Protein AF-A0A933X0C1-F1 (afdb_monomer_lite)

Foldseek 3Di:
DAEDELVNFLVQFLAPNHWFWEAEPQFIWGCRVPPCQHNQDHQVDITSYHCNVVQVVDPDHCVVRPVTDGDHGHPADPPNPPDDDPDPDPDPLVVLVVPPCLVVLQVQLLVLLQVLLVLLVVCLVVVDVVSPVSSLVSLVVSLVSLVVNLVSVVSVCCSRPPPPDDPLNVVLNVLSVVLNVLSVVLNVLPVPDDDDSDPPDPSSVVSSVSSVSSNVSSVVSVVSVVVVSVPD

pLDDT: mean 81.98, std 16.16, range [36.12, 97.69]

Radius of gyration: 24.47 Å; chains: 1; bounding box: 64×38×63 Å

Structure (mmCIF, N/CA/C/O backbone):
data_AF-A0A933X0C1-F1
#
_entry.id   AF-A0A933X0C1-F1
#
loop_
_atom_site.group_PDB
_atom_site.id
_atom_site.type_symbol
_atom_site.label_atom_id
_atom_site.label_alt_id
_atom_site.label_comp_id
_atom_site.label_asym_id
_atom_site.label_entity_id
_atom_site.label_seq_id
_atom_site.pdbx_PDB_ins_code
_atom_site.Cartn_x
_atom_site.Cartn_y
_atom_site.Cartn_z
_atom_site.occupancy
_atom_site.B_iso_or_equiv
_atom_site.auth_seq_id
_atom_site.auth_comp_id
_atom_site.auth_asym_id
_atom_site.auth_atom_id
_atom_site.pdbx_PDB_model_num
ATOM 1 N N . MET A 1 1 ? -39.179 -12.438 18.972 1.00 61.28 1 MET A N 1
ATOM 2 C CA . MET A 1 1 ? -38.076 -12.042 19.873 1.00 61.28 1 MET A CA 1
ATOM 3 C C . MET A 1 1 ? -38.498 -10.768 20.580 1.00 61.28 1 MET A C 1
ATOM 5 O O . MET A 1 1 ? -39.199 -9.975 19.961 1.00 61.28 1 MET A O 1
ATOM 9 N N . ASP A 1 2 ? -38.124 -10.587 21.845 1.00 81.88 2 ASP A N 1
ATOM 10 C CA . ASP A 1 2 ? -38.393 -9.335 22.560 1.00 81.88 2 ASP A CA 1
ATOM 11 C C . ASP A 1 2 ? -37.629 -8.172 21.913 1.00 81.88 2 ASP A C 1
ATOM 13 O O . ASP A 1 2 ? -36.540 -8.362 21.364 1.00 81.88 2 ASP A O 1
ATOM 17 N N . LYS A 1 3 ? -38.200 -6.964 21.968 1.00 86.38 3 LYS A N 1
ATOM 18 C CA . LYS A 1 3 ? -37.521 -5.739 21.532 1.00 86.38 3 LYS A CA 1
ATOM 19 C C . LYS A 1 3 ? -36.739 -5.133 22.694 1.00 86.38 3 LYS A C 1
ATOM 21 O O . LYS A 1 3 ? -37.278 -4.941 23.782 1.00 86.38 3 LYS A O 1
ATOM 26 N N . MET A 1 4 ? -35.480 -4.797 22.444 1.00 87.62 4 MET A N 1
ATOM 27 C CA . MET A 1 4 ? -34.593 -4.126 23.389 1.00 87.62 4 MET A CA 1
ATOM 28 C C . MET A 1 4 ? -34.581 -2.623 23.113 1.00 87.62 4 MET A C 1
ATOM 30 O O . MET A 1 4 ? -34.079 -2.193 22.075 1.00 87.62 4 MET A O 1
ATOM 34 N N . ASP A 1 5 ? -35.112 -1.814 24.024 1.00 86.00 5 ASP A N 1
ATOM 35 C CA . ASP A 1 5 ? -35.038 -0.357 23.892 1.00 86.00 5 ASP A CA 1
ATOM 36 C C . ASP A 1 5 ? -33.606 0.183 24.155 1.00 86.00 5 ASP A C 1
ATOM 38 O O . ASP A 1 5 ? -32.792 -0.496 24.798 1.00 86.00 5 ASP A O 1
ATOM 42 N N . PRO A 1 6 ? -33.274 1.400 23.673 1.00 80.12 6 PRO A N 1
ATOM 43 C CA . PRO A 1 6 ? -31.954 2.004 23.864 1.00 80.12 6 PRO A CA 1
ATOM 44 C C . PRO A 1 6 ? -31.511 2.132 25.325 1.00 80.12 6 PRO A C 1
ATOM 46 O O . PRO A 1 6 ? -30.328 1.979 25.620 1.00 80.12 6 PRO A O 1
ATOM 49 N N . VAL A 1 7 ? -32.436 2.413 26.247 1.00 79.12 7 VAL A N 1
ATOM 50 C CA . VAL A 1 7 ? -32.119 2.659 27.662 1.00 79.12 7 VAL A CA 1
ATOM 51 C C . VAL A 1 7 ? -31.711 1.355 28.335 1.00 79.12 7 VAL A C 1
ATOM 53 O O . VAL A 1 7 ? -30.693 1.289 29.027 1.00 79.12 7 VAL A O 1
ATOM 56 N N . ARG A 1 8 ? -32.462 0.280 28.087 1.00 86.38 8 ARG A N 1
ATOM 57 C CA . ARG A 1 8 ? -32.113 -1.060 28.551 1.00 86.38 8 ARG A CA 1
ATOM 58 C C . ARG A 1 8 ? -30.821 -1.531 27.892 1.00 86.38 8 ARG A C 1
ATOM 60 O O . ARG A 1 8 ? -30.023 -2.179 28.569 1.00 86.38 8 ARG A O 1
ATOM 67 N N . LEU A 1 9 ? -30.592 -1.230 26.609 1.00 89.00 9 LEU A N 1
ATOM 68 C CA . LEU A 1 9 ? -29.341 -1.576 25.929 1.00 89.00 9 LEU A CA 1
ATOM 69 C C . LEU A 1 9 ? -28.152 -0.886 26.614 1.00 89.00 9 LEU A C 1
ATOM 71 O O . LEU A 1 9 ? -27.233 -1.573 27.054 1.00 89.00 9 LEU A O 1
ATOM 75 N N . ALA A 1 10 ? -28.223 0.431 26.816 1.00 86.25 10 ALA A N 1
ATOM 76 C CA . ALA A 1 10 ? -27.207 1.219 27.517 1.00 86.25 10 ALA A CA 1
ATOM 77 C C . ALA A 1 10 ? -26.965 0.738 28.957 1.00 86.25 10 ALA A C 1
ATOM 79 O O . ALA A 1 10 ? -25.836 0.751 29.450 1.00 86.25 10 ALA A O 1
ATOM 80 N N . GLY A 1 11 ? -28.011 0.244 29.626 1.00 84.50 11 GLY A N 1
ATOM 81 C CA . GLY A 1 11 ? -27.918 -0.357 30.953 1.00 84.50 11 GLY A CA 1
ATOM 82 C C . GLY A 1 11 ? -27.059 -1.624 31.016 1.00 84.50 11 GLY A C 1
ATOM 83 O O . GLY A 1 11 ? -26.578 -1.953 32.099 1.00 84.50 11 GLY A O 1
ATOM 84 N N . ASN A 1 12 ? -26.830 -2.302 29.889 1.00 90.31 12 ASN A N 1
ATOM 85 C CA . ASN A 1 12 ? -26.020 -3.518 29.762 1.00 90.31 12 ASN A CA 1
ATOM 86 C C . ASN A 1 12 ? -24.686 -3.218 29.058 1.00 90.31 12 ASN A C 1
ATOM 88 O O . ASN A 1 12 ? -24.317 -3.824 28.048 1.00 90.31 12 ASN A O 1
ATOM 92 N N . SER A 1 13 ? -23.963 -2.244 29.607 1.00 87.38 13 SER A N 1
ATOM 93 C CA . SER A 1 13 ? -22.698 -1.748 29.072 1.00 87.38 13 SER A CA 1
ATOM 94 C C . SER A 1 13 ? -21.474 -2.571 29.466 1.00 87.38 13 SER A C 1
ATOM 96 O O . SER A 1 13 ? -20.375 -2.165 29.126 1.00 87.38 13 SER A O 1
ATOM 98 N N . GLY A 1 14 ? -21.608 -3.678 30.203 1.00 86.44 14 GLY A N 1
ATOM 99 C CA . GLY A 1 14 ? -20.472 -4.466 30.704 1.00 86.44 14 GLY A CA 1
ATOM 100 C C . GLY A 1 14 ? -19.717 -3.854 31.893 1.00 86.44 14 GLY A C 1
ATOM 101 O O . GLY A 1 14 ? -18.810 -4.482 32.434 1.00 86.44 14 GLY A O 1
ATOM 102 N N . GLN A 1 15 ? -20.077 -2.640 32.323 1.00 82.75 15 GLN A N 1
ATOM 103 C CA . GLN A 1 15 ? -19.477 -1.978 33.486 1.00 82.75 15 GLN A CA 1
ATOM 104 C C . GLN A 1 15 ? -20.125 -2.442 34.794 1.00 82.75 15 GLN A C 1
ATOM 106 O O . GLN A 1 15 ? -21.299 -2.809 34.821 1.00 82.75 15 GLN A O 1
ATOM 111 N N . ASN A 1 16 ? -19.377 -2.380 35.899 1.00 82.94 16 ASN A N 1
ATOM 112 C CA . ASN A 1 16 ? -19.851 -2.746 37.242 1.00 82.94 16 ASN A CA 1
ATOM 113 C C . ASN A 1 16 ? -20.424 -4.175 37.320 1.00 82.94 16 ASN A C 1
ATOM 115 O O . ASN A 1 16 ? -21.420 -4.415 37.998 1.00 82.94 16 ASN A O 1
ATOM 119 N N . GLY A 1 17 ? -19.828 -5.117 36.580 1.00 79.25 17 GLY A N 1
ATOM 120 C CA . GLY A 1 17 ? -20.258 -6.520 36.554 1.00 79.25 17 GLY A CA 1
ATOM 121 C C . GLY A 1 17 ? -21.579 -6.773 35.820 1.00 79.25 17 GLY A C 1
ATOM 122 O O . GLY A 1 17 ? -22.107 -7.884 35.877 1.00 79.25 17 GLY A O 1
ATOM 123 N N . LYS A 1 18 ? -22.130 -5.766 35.131 1.00 86.94 18 LYS A N 1
ATOM 124 C CA . LYS A 1 18 ? -23.321 -5.935 34.295 1.00 86.94 18 LYS A CA 1
ATOM 125 C C . LYS A 1 18 ? -23.000 -6.747 33.041 1.00 86.94 18 LYS A C 1
ATOM 127 O O . LYS A 1 18 ? -21.846 -6.897 32.648 1.00 86.94 18 LYS A O 1
ATOM 132 N N . LYS A 1 19 ? -24.049 -7.252 32.393 1.00 93.94 19 LYS A N 1
ATOM 133 C CA . LYS A 1 19 ? -23.945 -7.907 31.085 1.00 93.94 19 LYS A CA 1
ATOM 134 C C . LYS A 1 19 ? -23.438 -6.933 30.022 1.00 93.94 19 LYS A C 1
ATOM 136 O O . LYS A 1 19 ? -23.619 -5.724 30.164 1.00 93.94 19 LYS A O 1
ATOM 141 N N . THR A 1 20 ? -22.833 -7.472 28.967 1.00 95.06 20 THR A N 1
ATOM 142 C CA . THR A 1 20 ? -22.220 -6.709 27.873 1.00 95.06 20 THR A CA 1
ATOM 143 C C . THR A 1 20 ? -22.978 -6.971 26.581 1.00 95.06 20 THR A C 1
ATOM 145 O O . THR A 1 20 ? -22.791 -8.017 25.959 1.00 95.06 20 THR A O 1
ATOM 148 N N . TYR A 1 21 ? -23.833 -6.034 26.174 1.00 95.25 21 TYR A N 1
ATOM 149 C CA . TYR A 1 21 ? -24.666 -6.171 24.977 1.00 95.25 21 TYR A CA 1
ATOM 150 C C . TYR A 1 21 ? -24.279 -5.162 23.901 1.00 95.25 21 TYR A C 1
ATOM 152 O O . TYR A 1 21 ? -23.875 -4.046 24.208 1.00 95.25 21 TYR A O 1
ATOM 160 N N . VAL A 1 22 ? -24.432 -5.526 22.631 1.00 94.69 22 VAL A N 1
ATOM 161 C CA . VAL A 1 22 ? -24.274 -4.602 21.495 1.00 94.69 22 VAL A CA 1
ATOM 162 C C . VAL A 1 22 ? -25.376 -4.845 20.480 1.00 94.69 22 VAL A C 1
ATOM 164 O O . VAL A 1 22 ? -25.772 -5.993 20.272 1.00 94.69 22 VAL A O 1
ATOM 167 N N . ALA A 1 23 ? -25.859 -3.784 19.839 1.00 94.00 23 ALA A N 1
ATOM 168 C CA . ALA A 1 23 ? -26.754 -3.909 18.695 1.00 94.00 23 ALA A CA 1
ATOM 169 C C . ALA A 1 23 ? -25.960 -3.781 17.388 1.00 94.00 23 ALA A C 1
ATOM 171 O O . ALA A 1 23 ? -25.109 -2.903 17.271 1.00 94.00 23 ALA A O 1
ATOM 172 N N . VAL A 1 24 ? -26.202 -4.671 16.425 1.00 92.12 24 VAL A N 1
ATOM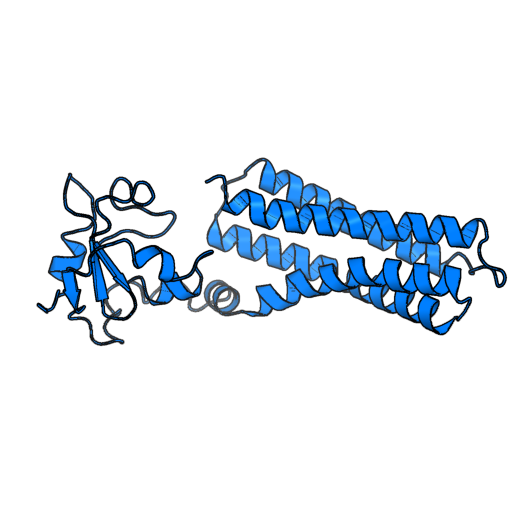 173 C CA . VAL A 1 24 ? -25.653 -4.597 15.061 1.00 92.12 24 VAL A CA 1
ATOM 174 C C . VAL A 1 24 ? -26.707 -5.109 14.086 1.00 92.12 24 VAL A C 1
ATOM 176 O O . VAL A 1 24 ? -27.251 -6.197 14.285 1.00 92.12 24 VAL A O 1
ATOM 179 N N . ASP A 1 25 ? -26.992 -4.330 13.042 1.00 89.38 25 ASP A N 1
ATOM 180 C CA . ASP A 1 25 ? -27.975 -4.633 11.995 1.00 89.38 25 ASP A CA 1
ATOM 181 C C . ASP A 1 25 ? -29.347 -5.032 12.574 1.00 89.38 25 ASP A C 1
ATOM 183 O O . ASP A 1 25 ? -29.950 -6.038 12.195 1.00 89.38 25 ASP A O 1
ATOM 187 N N . GLY A 1 26 ? -29.826 -4.263 13.559 1.00 89.38 26 GLY A N 1
ATOM 188 C CA . GLY A 1 26 ? -31.135 -4.473 14.186 1.00 89.38 26 GLY A CA 1
ATOM 189 C C . GLY A 1 26 ? -31.219 -5.663 15.151 1.00 89.38 26 GLY A C 1
ATOM 190 O O . GLY A 1 26 ? -32.299 -5.955 15.659 1.00 89.38 26 GLY A O 1
ATOM 191 N N . LYS A 1 27 ? -30.107 -6.350 15.443 1.00 93.81 27 LYS A N 1
ATOM 192 C CA . LYS A 1 27 ? -30.050 -7.480 16.387 1.00 93.81 27 LYS A CA 1
ATOM 193 C C . LYS A 1 27 ? -29.192 -7.142 17.595 1.00 93.81 27 LYS A C 1
ATOM 195 O O . LYS A 1 27 ? -28.116 -6.573 17.435 1.00 93.81 27 LYS A O 1
ATOM 200 N N . VAL A 1 28 ? -29.633 -7.538 18.787 1.00 95.06 28 VAL A N 1
ATOM 201 C CA . VAL A 1 28 ? -28.865 -7.390 20.031 1.00 95.06 28 VAL A CA 1
ATOM 202 C C . VAL A 1 28 ? -28.172 -8.699 20.376 1.00 95.06 28 VAL A C 1
ATOM 204 O O . VAL A 1 28 ? -28.823 -9.735 20.516 1.00 95.06 28 VAL A O 1
ATOM 207 N N . TYR A 1 29 ? -26.854 -8.637 20.539 1.00 95.75 29 TYR A N 1
ATOM 208 C CA . TYR A 1 29 ? -25.996 -9.776 20.855 1.00 95.75 29 TYR A CA 1
ATOM 209 C C . TYR A 1 29 ? -25.534 -9.716 22.310 1.00 95.75 29 TYR A C 1
ATOM 211 O O . TYR A 1 29 ? -25.061 -8.669 22.762 1.00 95.75 29 TYR A O 1
ATOM 219 N N . ASP A 1 30 ? -25.602 -10.847 23.018 1.00 96.25 30 ASP A N 1
ATOM 220 C CA . ASP A 1 30 ? -24.920 -11.012 24.305 1.00 96.25 30 ASP A CA 1
ATOM 221 C C . ASP A 1 30 ? -23.455 -11.392 24.081 1.00 96.25 30 ASP A C 1
ATOM 223 O O . ASP A 1 30 ? -23.119 -12.543 23.796 1.00 96.25 30 ASP A O 1
ATOM 227 N N . ILE A 1 31 ? -22.570 -10.409 24.236 1.00 95.69 31 ILE A N 1
ATOM 228 C CA . ILE A 1 31 ? -21.126 -10.573 24.076 1.00 95.69 31 ILE A CA 1
ATOM 229 C C . ILE A 1 31 ? -20.395 -10.618 25.425 1.00 95.69 31 ILE A C 1
ATOM 231 O O . ILE A 1 31 ? -19.181 -10.424 25.472 1.00 95.69 31 ILE A O 1
ATOM 235 N N . SER A 1 32 ? -21.097 -10.916 26.525 1.00 94.81 32 SER A N 1
ATOM 236 C CA . SER A 1 32 ? -20.525 -10.953 27.882 1.00 94.81 32 SER A CA 1
ATOM 237 C C . SER A 1 32 ? -19.359 -11.940 28.021 1.00 94.81 32 SER A C 1
ATOM 239 O O . SER A 1 32 ? -18.439 -11.704 28.795 1.00 94.81 32 SER A O 1
ATOM 241 N N . ALA A 1 33 ? -19.357 -13.029 27.245 1.00 92.06 33 ALA A N 1
ATOM 242 C CA . ALA A 1 33 ? -18.270 -14.015 27.229 1.00 92.06 33 ALA A CA 1
ATOM 243 C C . ALA A 1 33 ? -17.050 -13.582 26.384 1.00 92.06 33 ALA A C 1
ATOM 245 O O . ALA A 1 33 ? -16.061 -14.312 26.267 1.00 92.06 33 ALA A O 1
ATOM 246 N N . SER A 1 34 ? -17.108 -12.419 25.730 1.00 92.12 34 SER A N 1
ATOM 247 C CA . SER A 1 34 ? -16.037 -11.947 24.863 1.00 92.12 34 SER A CA 1
ATOM 248 C C . SER A 1 34 ? -14.882 -11.331 25.648 1.00 92.12 34 SER A C 1
ATOM 250 O O . SER A 1 34 ? -14.984 -10.220 26.162 1.00 92.12 34 SER A O 1
ATOM 252 N N . HIS A 1 35 ? -13.714 -11.972 25.588 1.00 89.31 35 HIS A N 1
ATOM 253 C CA . HIS A 1 35 ? -12.464 -11.416 26.117 1.00 89.31 35 HIS A C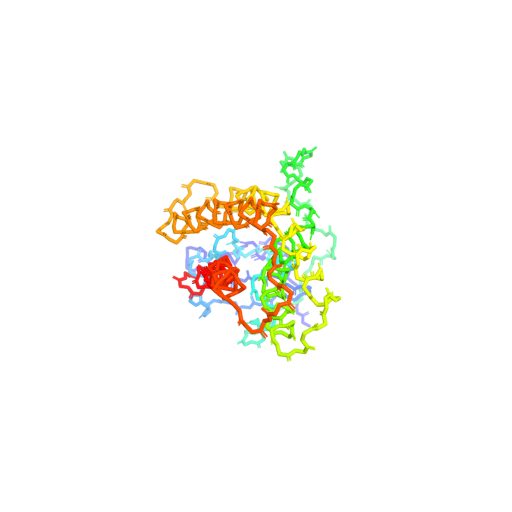A 1
ATOM 254 C C . HIS A 1 35 ? -12.080 -10.074 25.466 1.00 89.31 35 HIS A C 1
ATOM 256 O O . HIS A 1 35 ? -11.465 -9.229 26.109 1.00 89.31 35 HIS A O 1
ATOM 262 N N . ALA A 1 36 ? -12.474 -9.851 24.207 1.00 88.94 36 ALA A N 1
ATOM 263 C CA . ALA A 1 36 ? -12.200 -8.607 23.482 1.00 88.94 36 ALA A CA 1
ATOM 264 C C . ALA A 1 36 ? -13.026 -7.400 23.973 1.00 88.94 36 ALA A C 1
ATOM 266 O O . ALA A 1 36 ? -12.751 -6.282 23.543 1.00 88.94 36 ALA A O 1
ATOM 267 N N . TRP A 1 37 ? -14.027 -7.630 24.832 1.00 91.00 37 TRP A N 1
ATOM 268 C CA . TRP A 1 37 ? -14.967 -6.628 25.350 1.00 91.00 37 TRP A CA 1
ATOM 269 C C . TRP A 1 37 ? -14.893 -6.504 26.880 1.00 91.00 37 TRP A C 1
ATOM 271 O O . TRP A 1 37 ? -15.901 -6.284 27.555 1.00 91.00 37 TRP A O 1
ATOM 281 N N . LYS A 1 38 ? -13.689 -6.682 27.438 1.00 84.25 38 LYS A N 1
ATOM 282 C CA . LYS A 1 38 ? -13.443 -6.575 28.878 1.00 84.25 38 LYS A CA 1
ATOM 283 C C . LYS A 1 38 ? -13.913 -5.211 29.401 1.00 84.25 38 LYS A C 1
ATOM 285 O O . LYS A 1 38 ? -13.664 -4.185 28.770 1.00 84.25 38 LYS A O 1
ATOM 290 N N . ASP A 1 39 ? -14.625 -5.227 30.527 1.00 85.94 39 ASP A N 1
ATOM 291 C CA . ASP A 1 39 ? -15.225 -4.044 31.164 1.00 85.94 39 ASP A CA 1
ATOM 292 C C . ASP A 1 39 ? -16.123 -3.228 30.215 1.00 85.94 39 ASP A C 1
ATOM 294 O O . ASP A 1 39 ? -16.255 -2.007 30.336 1.00 85.94 39 ASP A O 1
ATOM 298 N N . GLY A 1 40 ? -16.724 -3.904 29.227 1.00 86.06 40 GLY A N 1
ATOM 299 C CA . GLY A 1 40 ? -17.637 -3.269 28.291 1.00 86.06 40 GLY A CA 1
ATOM 300 C C . GLY A 1 40 ? -16.977 -2.438 27.203 1.00 86.06 40 GLY A C 1
ATOM 301 O O . GLY A 1 40 ? -17.641 -1.618 26.572 1.00 86.06 40 GLY A O 1
ATOM 302 N N . ARG A 1 41 ? -15.667 -2.593 26.997 1.00 86.88 41 ARG A N 1
ATOM 303 C CA . ARG A 1 41 ? -14.880 -1.742 26.102 1.00 86.88 41 ARG A CA 1
ATOM 304 C C . ARG A 1 41 ? -14.189 -2.562 25.028 1.00 86.88 41 ARG A C 1
ATOM 306 O O . ARG A 1 41 ? -13.565 -3.578 25.314 1.00 86.88 41 ARG A O 1
ATOM 313 N N . HIS A 1 42 ? -14.237 -2.058 23.801 1.00 85.44 42 HIS A N 1
ATOM 314 C CA . HIS A 1 42 ? -13.493 -2.590 22.668 1.00 85.44 42 HIS A CA 1
ATOM 315 C C . HIS A 1 42 ? -12.906 -1.440 21.852 1.00 85.44 42 HIS A C 1
ATOM 317 O O . HIS A 1 42 ? -13.601 -0.770 21.088 1.00 85.44 42 HIS A O 1
ATOM 323 N N . PHE A 1 43 ? -11.610 -1.183 22.046 1.00 83.75 43 PHE A N 1
ATOM 324 C CA . PHE A 1 43 ? -10.914 -0.017 21.495 1.00 83.75 43 PHE A CA 1
ATOM 325 C C . PHE A 1 43 ? -11.635 1.305 21.829 1.00 83.75 43 PHE A C 1
ATOM 327 O O . PHE A 1 43 ? -11.701 1.706 22.994 1.00 83.75 43 PHE A O 1
ATOM 334 N N . THR A 1 44 ? -12.153 1.987 20.807 1.00 79.56 44 THR A N 1
ATOM 335 C CA . THR A 1 44 ? -12.884 3.257 20.887 1.00 79.56 44 THR A CA 1
ATOM 336 C C . THR A 1 44 ? -14.394 3.068 21.047 1.00 79.56 44 THR A C 1
ATOM 338 O O . THR A 1 44 ? -15.116 4.056 21.156 1.00 79.56 44 THR A O 1
ATOM 341 N N . HIS A 1 45 ? -14.877 1.824 21.077 1.00 83.75 45 HIS A N 1
ATOM 342 C CA . HIS A 1 45 ? -16.288 1.489 21.217 1.00 83.75 45 HIS A CA 1
ATOM 343 C C . HIS A 1 45 ? -16.600 0.987 22.628 1.00 83.75 45 HIS A C 1
ATOM 345 O O . HIS A 1 45 ? -15.790 0.307 23.267 1.00 83.75 45 HIS A O 1
ATOM 351 N N . SER A 1 46 ? -17.803 1.307 23.093 1.00 87.62 46 SER A N 1
ATOM 352 C CA . SER A 1 46 ? -18.359 0.784 24.339 1.00 87.62 46 SER A CA 1
ATOM 353 C C . SER A 1 46 ? -19.562 -0.103 24.028 1.00 87.62 46 SER A C 1
ATOM 355 O O . SER A 1 46 ? -20.231 0.068 23.008 1.00 87.62 46 SER A O 1
ATOM 357 N N . ALA A 1 47 ? -19.814 -1.074 24.894 1.00 90.06 47 ALA A N 1
ATOM 358 C CA . ALA A 1 47 ? -21.037 -1.850 24.867 1.00 90.06 47 ALA A CA 1
ATOM 359 C C . ALA A 1 47 ? -22.223 -0.998 25.344 1.00 90.06 47 ALA A C 1
ATOM 361 O O . ALA A 1 47 ? -22.059 0.111 25.855 1.00 90.06 47 ALA A O 1
ATOM 362 N N . GLY A 1 48 ? -23.427 -1.519 25.155 1.00 91.31 48 GLY A N 1
ATOM 363 C CA . GLY A 1 48 ? -24.682 -0.825 25.408 1.00 91.31 48 GLY A CA 1
ATOM 364 C C . GLY A 1 48 ? -25.073 0.163 24.308 1.00 91.31 48 GLY A C 1
ATOM 365 O O . GLY A 1 48 ? -25.875 1.058 24.548 1.00 91.31 48 GLY A O 1
ATOM 366 N N . MET A 1 49 ? -24.519 0.012 23.102 1.00 89.25 49 MET A N 1
ATOM 367 C CA . MET A 1 49 ? -24.788 0.886 21.959 1.00 89.25 49 MET A CA 1
ATOM 368 C C . MET A 1 49 ? -25.102 0.088 20.694 1.00 89.25 49 MET A C 1
ATOM 370 O O . MET A 1 49 ? -24.767 -1.096 20.581 1.00 89.25 49 MET A O 1
ATOM 374 N N . ASP A 1 50 ? -25.718 0.772 19.731 1.00 89.88 50 ASP A N 1
ATOM 375 C CA . ASP A 1 50 ? -25.788 0.311 18.349 1.00 89.88 50 ASP A CA 1
ATOM 376 C C . ASP A 1 50 ? -24.468 0.616 17.633 1.00 89.88 50 ASP A C 1
ATOM 378 O O . ASP A 1 50 ? -24.032 1.763 17.521 1.00 89.88 50 ASP A O 1
ATOM 382 N N . LEU A 1 51 ? -23.807 -0.445 17.184 1.00 90.50 51 LEU A N 1
ATOM 383 C CA . LEU A 1 51 ? -22.510 -0.424 16.529 1.00 90.50 51 LEU A CA 1
ATOM 384 C C . LEU A 1 51 ? -22.614 -0.759 15.040 1.00 90.50 51 LEU A C 1
ATOM 386 O O . LEU A 1 51 ? -21.595 -1.052 14.420 1.00 90.50 51 LEU A O 1
ATOM 390 N N . THR A 1 52 ? -23.807 -0.695 14.446 1.00 87.25 52 THR A N 1
ATOM 391 C CA . THR A 1 52 ? -24.034 -0.984 13.022 1.00 87.25 52 THR A CA 1
ATOM 392 C C . THR A 1 52 ? -23.114 -0.160 12.118 1.00 87.25 52 THR A C 1
ATOM 394 O O . THR A 1 52 ? -22.379 -0.711 11.298 1.00 87.25 52 THR A O 1
ATOM 397 N N . GLU A 1 53 ? -23.050 1.160 12.314 1.00 79.75 53 GLU A N 1
ATOM 398 C CA . GLU A 1 53 ? -22.153 2.016 11.525 1.00 79.75 53 GLU A CA 1
ATOM 399 C C . GLU A 1 53 ? -20.675 1.789 11.855 1.00 79.75 53 GLU A C 1
ATOM 401 O O . GLU A 1 53 ? -19.826 1.812 10.963 1.00 79.75 53 GLU A O 1
ATOM 406 N N . ALA A 1 54 ? -20.355 1.525 13.124 1.00 78.62 54 ALA A N 1
ATOM 407 C CA . ALA A 1 54 ? -18.992 1.204 13.537 1.00 78.62 54 ALA A CA 1
ATOM 408 C C . ALA A 1 54 ? -18.492 -0.097 12.881 1.00 78.62 54 ALA A C 1
ATOM 410 O O . ALA A 1 54 ? -17.338 -0.176 12.460 1.00 78.62 54 ALA A O 1
ATOM 411 N N . MET A 1 55 ? -19.371 -1.089 12.704 1.00 84.31 55 MET A N 1
ATOM 412 C CA . MET A 1 55 ? -19.059 -2.362 12.054 1.00 84.31 55 MET A CA 1
ATOM 413 C C . MET A 1 55 ? -18.682 -2.189 10.575 1.00 84.31 55 MET A C 1
ATOM 415 O O . MET A 1 55 ? -17.863 -2.948 10.060 1.00 84.31 55 MET A O 1
ATOM 419 N N . LYS A 1 56 ? -19.196 -1.157 9.887 1.00 78.75 56 LYS A N 1
ATOM 420 C CA . LYS A 1 56 ? -18.850 -0.872 8.479 1.00 78.75 56 LYS A CA 1
ATOM 421 C C . LYS A 1 56 ? -17.391 -0.454 8.275 1.00 78.75 56 LYS A C 1
ATOM 423 O O . LYS A 1 56 ? -16.892 -0.551 7.154 1.00 78.75 56 LYS A O 1
ATOM 428 N N . ILE A 1 57 ? -16.725 0.038 9.322 1.00 73.69 57 ILE A N 1
ATOM 429 C CA . ILE A 1 57 ? -15.323 0.494 9.290 1.00 73.69 57 ILE A CA 1
ATOM 430 C C . ILE A 1 57 ? -14.390 -0.369 10.151 1.00 73.69 57 ILE A C 1
ATOM 432 O O . ILE A 1 57 ? -13.203 -0.064 10.266 1.00 73.69 57 ILE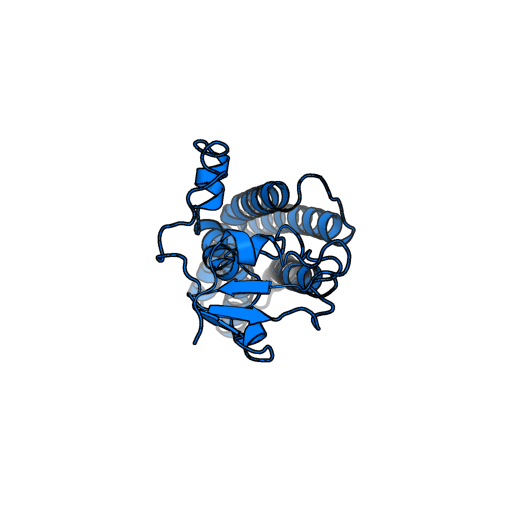 A O 1
ATOM 436 N N . ALA A 1 58 ? -14.909 -1.438 10.756 1.00 77.06 58 ALA A N 1
ATOM 437 C CA . ALA A 1 58 ? -14.129 -2.341 11.586 1.00 77.06 58 ALA A CA 1
ATOM 438 C C . ALA A 1 58 ? -13.119 -3.157 10.744 1.00 77.06 58 ALA A C 1
ATOM 440 O O . ALA A 1 58 ? -13.376 -3.465 9.578 1.00 77.06 58 ALA A O 1
ATOM 441 N N . PRO A 1 59 ? -11.978 -3.584 11.323 1.00 73.62 59 PRO A N 1
ATOM 442 C CA . PRO A 1 59 ? -11.004 -4.450 10.646 1.00 73.62 59 PRO A CA 1
ATOM 443 C C . PRO A 1 59 ? -11.496 -5.901 10.457 1.00 73.62 59 PRO A C 1
ATOM 445 O O . PRO A 1 59 ? -10.734 -6.763 10.018 1.00 73.62 59 PRO A O 1
ATOM 448 N N . HIS A 1 60 ? -12.751 -6.185 10.809 1.00 81.62 60 HIS A N 1
ATOM 449 C CA . HIS A 1 60 ? -13.427 -7.473 10.702 1.00 81.62 60 HIS A CA 1
ATOM 450 C C . HIS A 1 60 ? -14.896 -7.262 10.304 1.00 81.62 60 HIS A C 1
ATOM 452 O O . HIS A 1 60 ? -15.427 -6.161 10.415 1.00 81.62 60 HIS A O 1
ATOM 458 N N . ARG A 1 61 ? -15.568 -8.327 9.856 1.00 85.62 61 ARG A N 1
ATOM 459 C CA . ARG A 1 61 ? -16.995 -8.301 9.486 1.00 85.62 61 ARG A CA 1
ATOM 460 C C . ARG A 1 61 ? -17.885 -8.677 10.673 1.00 85.62 61 ARG A C 1
ATOM 462 O O . ARG A 1 61 ? -17.385 -9.194 11.671 1.00 85.62 61 ARG A O 1
ATOM 469 N N . ALA A 1 62 ? -19.198 -8.479 10.531 1.00 87.88 62 ALA A N 1
ATOM 470 C CA . ALA A 1 62 ? -20.204 -8.869 11.525 1.00 87.88 62 ALA A CA 1
ATOM 471 C C . ALA A 1 62 ? -20.234 -10.385 11.811 1.00 87.88 62 ALA A C 1
ATOM 473 O O . ALA A 1 62 ? -20.753 -10.798 12.843 1.00 87.88 62 ALA A O 1
ATOM 474 N N . ASP A 1 63 ? -19.614 -11.212 10.962 1.00 89.62 63 ASP A N 1
ATOM 475 C CA . ASP A 1 63 ? -19.497 -12.668 11.138 1.00 89.62 63 ASP A CA 1
ATOM 476 C C . ASP A 1 63 ? -18.878 -13.060 12.490 1.00 89.62 63 ASP A C 1
ATOM 478 O O . ASP A 1 63 ? -19.213 -14.097 13.058 1.00 89.62 63 ASP A O 1
ATOM 482 N N . VAL A 1 64 ? -18.029 -12.198 13.067 1.00 91.12 64 VAL A N 1
ATOM 483 C CA . VAL A 1 64 ? -17.452 -12.413 14.406 1.00 91.12 64 VAL A CA 1
ATOM 484 C C . VAL A 1 64 ? -18.507 -12.474 15.514 1.00 91.12 64 VAL A C 1
ATOM 486 O O . VAL A 1 64 ? -18.207 -12.983 16.596 1.00 91.12 64 VAL A O 1
ATOM 489 N N . LEU A 1 65 ? -19.716 -11.960 15.256 1.00 93.12 65 LEU A N 1
ATOM 490 C CA . LEU A 1 65 ? -20.834 -11.956 16.193 1.00 93.12 65 LEU A CA 1
ATOM 491 C C . LEU A 1 65 ? -21.674 -13.236 16.149 1.00 93.12 65 LEU A C 1
ATOM 493 O O . LEU A 1 65 ? -22.391 -13.505 17.104 1.00 93.12 65 LEU A O 1
ATOM 497 N N . GLN A 1 66 ? -21.559 -14.061 15.101 1.00 90.94 66 GLN A N 1
ATOM 498 C CA . GLN A 1 66 ? -22.397 -15.259 14.917 1.00 90.94 66 GLN A CA 1
ATOM 499 C C . GLN A 1 66 ? -22.218 -16.311 16.020 1.00 90.94 66 GLN A C 1
ATOM 501 O O . GLN A 1 66 ? -23.103 -17.126 16.253 1.00 90.94 66 GLN A O 1
ATOM 506 N N . LYS A 1 67 ? -21.074 -16.288 16.711 1.00 92.31 67 LYS A N 1
ATOM 507 C CA . LYS A 1 67 ? -20.788 -17.160 17.859 1.00 92.31 67 LYS A CA 1
ATOM 508 C C . LYS A 1 67 ? -21.466 -16.713 19.161 1.00 92.31 67 LYS A C 1
ATOM 510 O O . LYS A 1 67 ? -21.328 -17.400 20.168 1.00 92.31 67 LYS A O 1
ATOM 515 N N . TYR A 1 68 ? -22.124 -15.556 19.162 1.00 94.88 68 TYR A N 1
ATOM 516 C CA . TYR A 1 68 ? -22.845 -15.020 20.311 1.00 94.88 68 TYR A CA 1
ATOM 517 C C . TYR A 1 68 ? -24.350 -15.127 20.101 1.00 94.88 68 TYR A C 1
ATOM 519 O O . TYR A 1 68 ? -24.858 -15.022 18.984 1.00 94.88 68 TYR A O 1
ATOM 527 N N . SER A 1 69 ? -25.068 -15.306 21.204 1.00 93.38 69 SER A N 1
ATOM 528 C CA . SER A 1 69 ? -26.520 -15.424 21.188 1.00 93.38 69 SER A CA 1
ATOM 529 C C . SER A 1 69 ? -27.173 -14.089 20.843 1.00 93.38 69 SER A C 1
ATOM 531 O O . SER A 1 69 ? -26.867 -13.061 21.451 1.00 93.38 69 SER A O 1
ATOM 533 N N . VAL A 1 70 ? -28.120 -14.122 19.904 1.00 95.06 70 VAL A N 1
ATOM 534 C CA . VAL A 1 70 ? -29.050 -13.013 19.666 1.00 95.06 70 VAL A CA 1
ATOM 535 C C . VAL A 1 70 ? -30.138 -13.083 20.732 1.00 95.06 70 VAL A C 1
ATOM 537 O O . VAL A 1 70 ? -30.872 -14.067 20.797 1.00 95.06 70 VAL A O 1
ATOM 540 N N . ILE A 1 71 ? -30.227 -12.057 21.573 1.00 94.12 71 ILE A N 1
ATOM 541 C CA . ILE A 1 71 ? -31.138 -12.037 22.729 1.00 94.12 71 ILE A CA 1
ATOM 542 C C . ILE A 1 71 ? -32.405 -11.220 22.479 1.00 94.12 71 ILE A C 1
ATOM 544 O O . ILE A 1 71 ? -33.409 -11.423 23.155 1.00 94.12 71 ILE A O 1
ATOM 548 N N . ALA A 1 72 ? -32.362 -10.300 21.517 1.00 91.06 72 ALA A N 1
ATOM 549 C CA . ALA A 1 72 ? -33.460 -9.395 21.218 1.00 91.06 72 ALA A CA 1
ATOM 550 C C . ALA A 1 72 ? -33.301 -8.771 19.827 1.00 91.06 72 ALA A C 1
ATOM 552 O O . ALA A 1 72 ? -32.204 -8.726 19.262 1.00 91.06 72 ALA A O 1
ATOM 553 N N . GLU A 1 73 ? -34.396 -8.229 19.308 1.00 90.31 73 GLU A N 1
ATOM 554 C CA . GLU A 1 73 ? -34.346 -7.248 18.226 1.00 90.31 73 GLU A CA 1
ATOM 555 C C . GLU A 1 73 ? -34.068 -5.868 18.824 1.00 90.31 73 GLU A C 1
ATOM 557 O O . GLU A 1 73 ? -34.578 -5.530 19.894 1.00 90.31 73 GLU A O 1
ATOM 562 N N . ALA A 1 74 ? -33.262 -5.050 18.157 1.00 82.25 74 ALA A N 1
ATOM 563 C CA . ALA A 1 74 ? -33.079 -3.673 18.581 1.00 82.25 74 ALA A CA 1
ATOM 564 C C . ALA A 1 74 ? -34.411 -2.931 18.387 1.00 82.25 74 ALA A C 1
ATOM 566 O O . ALA A 1 74 ? -34.921 -2.819 17.276 1.00 82.25 74 ALA A O 1
ATOM 567 N N . GLY A 1 75 ? -34.974 -2.384 19.465 1.00 70.38 75 GLY A N 1
ATOM 568 C CA . GLY A 1 75 ? -36.147 -1.500 19.447 1.00 70.38 75 GLY A CA 1
ATOM 569 C C . GLY A 1 75 ? -35.847 -0.115 18.865 1.00 70.38 75 GLY A C 1
ATOM 570 O O . GLY A 1 75 ? -36.582 0.837 19.106 1.00 70.38 75 GLY A O 1
ATOM 571 N N . ILE A 1 76 ? -34.744 -0.010 18.133 1.00 58.78 76 ILE A N 1
ATOM 572 C CA . ILE A 1 76 ? -34.196 1.183 17.514 1.00 58.78 76 ILE A CA 1
ATOM 573 C C . ILE A 1 76 ? -34.635 1.078 16.057 1.00 58.78 76 ILE A C 1
ATOM 575 O O . ILE A 1 76 ? -34.228 0.156 15.348 1.00 58.78 76 ILE A O 1
ATOM 579 N N . ALA A 1 77 ? -35.516 1.977 15.609 1.00 47.50 77 ALA A N 1
ATOM 580 C CA . ALA A 1 77 ? -35.722 2.138 14.173 1.00 47.50 77 ALA A CA 1
ATOM 581 C C . ALA A 1 77 ? -34.342 2.413 13.544 1.00 47.50 77 ALA A C 1
ATOM 583 O O . ALA A 1 77 ? -33.541 3.075 14.201 1.00 47.50 77 ALA A O 1
ATOM 584 N N . PRO A 1 78 ? -34.046 1.970 12.309 1.00 45.28 78 PRO A N 1
ATOM 585 C CA . PRO A 1 78 ? -32.708 2.077 11.707 1.00 45.28 78 PRO A CA 1
ATOM 586 C C . PRO A 1 78 ? -32.090 3.496 11.673 1.00 45.28 78 PRO A C 1
ATOM 588 O O . PRO A 1 78 ? -30.947 3.652 11.259 1.00 45.28 78 PRO A O 1
ATOM 591 N N . ASP A 1 79 ? -32.837 4.520 12.096 1.00 43.72 79 ASP A N 1
ATOM 592 C CA . ASP A 1 79 ? -32.480 5.937 12.135 1.00 43.72 79 ASP A CA 1
ATOM 593 C C . ASP A 1 79 ? -32.483 6.567 13.556 1.00 43.72 79 ASP A C 1
ATOM 595 O O . ASP A 1 79 ? -32.147 7.736 13.724 1.00 43.72 79 ASP A O 1
ATOM 599 N N . SER A 1 80 ? -32.814 5.845 14.640 1.00 40.50 80 SER A N 1
ATOM 600 C CA . SER A 1 80 ? -32.868 6.449 15.992 1.00 40.50 80 SER A CA 1
ATOM 601 C C . SER A 1 80 ? -31.529 6.443 16.745 1.00 40.50 80 SER A C 1
ATOM 603 O O . SER A 1 80 ? -31.496 6.426 17.973 1.00 40.50 80 SER A O 1
ATOM 605 N N . GLY A 1 81 ? -30.413 6.535 16.016 1.00 41.91 81 GLY A N 1
ATOM 606 C CA . GLY A 1 81 ? -29.074 6.834 16.544 1.00 41.91 81 GLY A CA 1
ATOM 607 C C . GLY A 1 81 ? -28.856 8.326 16.825 1.00 41.91 81 GLY A C 1
ATOM 608 O O . GLY A 1 81 ? -27.758 8.846 16.629 1.00 41.91 81 GLY A O 1
ATOM 609 N N . ARG A 1 82 ? -29.909 9.046 17.229 1.00 46.94 82 ARG A N 1
ATOM 610 C CA . ARG A 1 82 ? -29.897 10.504 17.377 1.00 46.94 82 ARG A CA 1
ATOM 611 C C . ARG A 1 82 ? -30.148 10.934 18.815 1.00 46.94 82 ARG A C 1
ATOM 613 O O . ARG A 1 82 ? -31.032 11.739 19.069 1.00 46.94 82 ARG A O 1
ATOM 620 N N . LEU A 1 83 ? -29.337 10.424 19.735 1.00 42.09 83 LEU A N 1
ATOM 621 C CA . LEU A 1 83 ? -29.069 11.090 21.005 1.00 42.09 83 LEU A CA 1
ATOM 622 C C . LEU A 1 83 ? -27.541 11.092 21.204 1.00 42.09 83 LEU A C 1
ATOM 624 O O . LEU A 1 83 ? -26.910 10.048 21.334 1.00 42.09 83 LEU A O 1
ATOM 628 N N . ASP A 1 84 ? -26.977 12.302 21.120 1.00 36.12 84 ASP A N 1
ATOM 629 C CA . ASP A 1 84 ? -25.716 12.730 21.752 1.00 36.12 84 ASP A CA 1
ATOM 630 C C . ASP A 1 84 ? -24.383 12.661 20.970 1.00 36.12 84 ASP A C 1
ATOM 632 O O . ASP A 1 84 ? -23.312 12.692 21.572 1.00 36.12 84 ASP A O 1
ATOM 636 N N . ALA A 1 85 ? -24.395 12.699 19.629 1.00 38.81 85 ALA A N 1
ATOM 637 C CA . ALA A 1 85 ? -23.159 12.910 18.841 1.00 38.81 85 ALA A CA 1
ATOM 638 C C . ALA A 1 85 ? -23.256 13.963 17.717 1.00 38.81 85 ALA A C 1
ATOM 640 O O . ALA A 1 85 ? -22.368 14.064 16.869 1.00 38.81 85 ALA A O 1
ATOM 641 N N . TYR A 1 86 ? -24.306 14.787 17.699 1.00 39.44 86 TYR A N 1
ATOM 642 C CA . TYR A 1 86 ? -24.448 15.879 16.730 1.00 39.44 86 TYR A CA 1
ATOM 643 C C . TYR A 1 86 ? -23.826 17.176 17.269 1.00 39.44 86 TYR A C 1
ATOM 645 O O . TYR A 1 86 ? -24.555 18.129 17.510 1.00 39.44 86 TYR A O 1
ATOM 653 N N . ASN A 1 87 ? -22.502 17.211 17.503 1.00 45.44 87 ASN A N 1
ATOM 654 C CA . ASN A 1 87 ? -21.745 18.478 17.419 1.00 45.44 87 ASN A CA 1
ATOM 655 C C . ASN A 1 87 ? -20.202 18.411 17.412 1.00 45.44 87 ASN A C 1
ATOM 657 O O . ASN A 1 87 ? -19.559 19.360 17.851 1.00 45.44 87 ASN A O 1
ATOM 661 N N . ILE A 1 88 ? -19.555 17.357 16.897 1.00 44.62 88 ILE A N 1
ATOM 662 C CA . ILE A 1 88 ? -18.089 17.397 16.702 1.00 44.62 88 ILE A CA 1
ATOM 663 C C . ILE A 1 88 ? -17.704 16.687 15.399 1.00 44.62 88 ILE A C 1
ATOM 665 O O . ILE A 1 88 ? -17.306 15.534 15.457 1.00 44.62 88 ILE A O 1
ATOM 669 N N . ASP A 1 89 ? -17.899 17.330 14.235 1.00 48.75 89 ASP A N 1
ATOM 670 C CA . ASP A 1 89 ? -17.047 17.173 13.022 1.00 48.75 89 ASP A CA 1
ATOM 671 C C . ASP A 1 89 ? -17.643 17.781 11.727 1.00 48.75 89 ASP A C 1
ATOM 673 O O . ASP A 1 89 ? -17.430 17.280 10.624 1.00 48.75 89 ASP A O 1
ATOM 677 N N . ALA A 1 90 ? -18.338 18.921 11.786 1.00 49.09 90 ALA A N 1
ATOM 678 C CA . ALA A 1 90 ? -18.778 19.640 10.575 1.00 49.09 90 ALA A CA 1
ATOM 679 C C . ALA A 1 90 ? -17.625 20.324 9.787 1.00 49.09 90 ALA A C 1
ATOM 681 O O . ALA A 1 90 ? -17.852 21.266 9.035 1.00 49.09 90 ALA A O 1
ATOM 682 N N . GLY A 1 91 ? -16.379 19.868 9.958 1.00 64.19 91 GLY A N 1
ATOM 683 C CA . GLY A 1 91 ? -15.177 20.423 9.333 1.00 64.19 91 GLY A CA 1
ATOM 684 C C . GLY A 1 91 ? -14.286 19.354 8.699 1.00 64.19 91 GLY A C 1
ATOM 685 O O . GLY A 1 91 ? -14.680 18.198 8.541 1.00 64.19 91 GLY A O 1
ATOM 686 N N . LEU A 1 92 ? -13.051 19.733 8.356 1.00 54.81 92 LEU A N 1
ATOM 687 C CA . LEU A 1 92 ? -12.064 18.899 7.655 1.00 54.81 92 LEU A CA 1
ATOM 688 C C . LEU A 1 92 ? -11.942 17.473 8.222 1.00 54.81 92 LEU A C 1
ATOM 690 O O . LEU A 1 92 ? -11.803 16.530 7.455 1.00 54.81 92 LEU A O 1
ATOM 694 N N . LYS A 1 93 ? -12.042 17.291 9.542 1.00 53.34 93 LYS A N 1
ATOM 695 C CA . LYS A 1 93 ? -11.984 15.973 10.192 1.00 53.34 93 LYS A CA 1
ATOM 696 C C . LYS A 1 93 ? -13.144 15.048 9.789 1.00 53.34 93 LYS A C 1
ATOM 698 O O . LYS A 1 93 ? -12.883 13.910 9.404 1.00 53.34 93 LYS A O 1
ATOM 703 N N . GLY A 1 94 ? -14.382 15.548 9.733 1.00 56.91 94 GLY A N 1
ATOM 704 C CA . GLY A 1 94 ? -15.540 14.785 9.255 1.00 56.91 94 GLY A CA 1
ATOM 705 C C . GLY A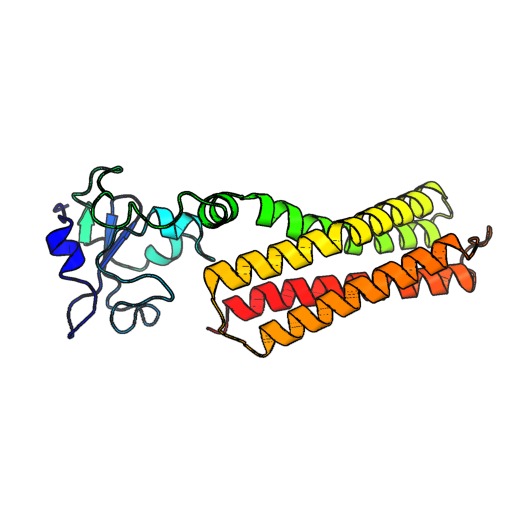 1 94 ? -15.483 14.489 7.755 1.00 56.91 94 GLY A C 1
ATOM 706 O O . GLY A 1 94 ? -15.852 13.395 7.322 1.00 56.91 94 GLY A O 1
ATOM 707 N N . PHE A 1 95 ? -14.949 15.424 6.962 1.00 57.03 95 PHE A N 1
ATOM 708 C CA . PHE A 1 95 ? -14.662 15.214 5.539 1.00 57.03 95 PHE A CA 1
ATOM 709 C C . PHE A 1 95 ? -13.590 14.135 5.325 1.00 57.03 95 PHE A C 1
ATOM 711 O O . PHE A 1 95 ? -13.819 13.189 4.575 1.00 57.03 95 PHE A O 1
ATOM 718 N N . LEU A 1 96 ? -12.462 14.216 6.036 1.00 55.44 96 LEU A N 1
ATOM 719 C CA . LEU A 1 96 ? -11.376 13.234 5.990 1.00 55.44 96 LEU A CA 1
ATOM 720 C C . LEU A 1 96 ? -11.845 11.842 6.431 1.00 55.44 96 LEU A C 1
ATOM 722 O O . LEU A 1 96 ? -11.434 10.850 5.836 1.00 55.44 96 LEU A O 1
ATOM 726 N N . ARG A 1 97 ? -12.750 11.758 7.416 1.00 55.28 97 ARG A N 1
ATOM 727 C CA . ARG A 1 97 ? -13.347 10.489 7.863 1.00 55.28 97 ARG A CA 1
ATOM 728 C C . ARG A 1 97 ? -14.303 9.883 6.829 1.00 55.28 97 ARG A C 1
ATOM 730 O O . ARG 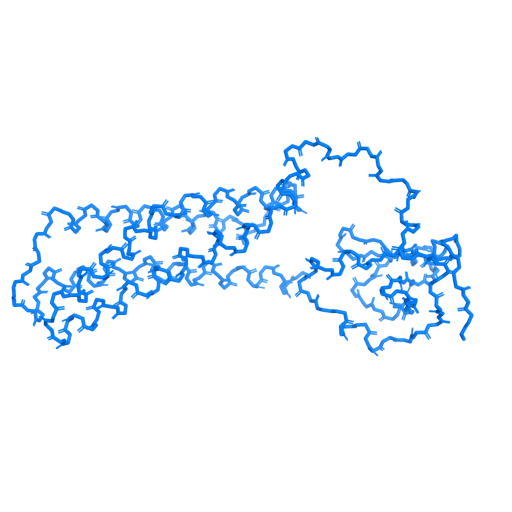A 1 97 ? -14.367 8.664 6.706 1.00 55.28 97 ARG A O 1
ATOM 737 N N . LYS A 1 98 ? -15.032 10.715 6.073 1.00 52.56 98 LYS A N 1
ATOM 738 C CA . LYS A 1 98 ? -15.894 10.289 4.949 1.00 52.56 98 LYS A CA 1
ATOM 739 C C . LYS A 1 98 ? -15.109 9.966 3.677 1.00 52.56 98 LYS A C 1
ATOM 741 O O . LYS A 1 98 ? -15.624 9.265 2.803 1.00 52.56 98 LYS A O 1
ATOM 746 N N . LEU A 1 99 ? -13.874 10.446 3.561 1.00 54.66 99 LEU A N 1
ATOM 747 C CA . LEU A 1 99 ? -13.0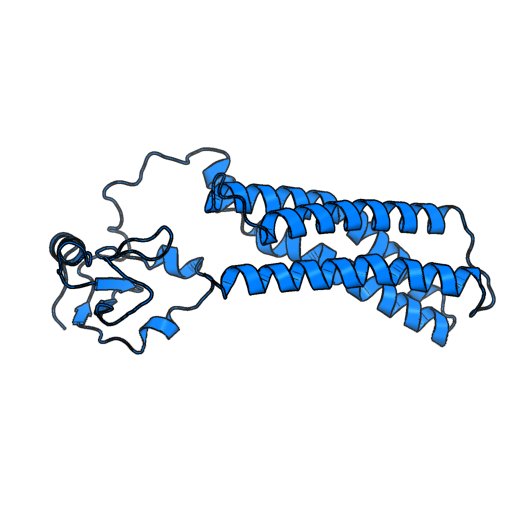22 10.229 2.404 1.00 54.66 99 LEU A CA 1
ATOM 748 C C . LEU A 1 99 ? -12.545 8.763 2.332 1.00 54.66 99 LEU A C 1
ATOM 750 O O . LEU A 1 99 ? -11.424 8.413 2.690 1.00 54.66 99 LEU A O 1
ATOM 754 N N . ARG A 1 100 ? -13.380 7.888 1.757 1.00 53.53 100 ARG A N 1
ATOM 755 C CA . ARG A 1 100 ? -13.019 6.517 1.327 1.00 53.53 100 ARG A CA 1
ATOM 756 C C . ARG A 1 100 ? -11.839 6.461 0.333 1.00 53.53 100 ARG A C 1
ATOM 758 O O . ARG A 1 100 ? -11.365 5.378 0.001 1.00 53.53 100 ARG A O 1
ATOM 765 N N . LEU A 1 101 ? -11.332 7.616 -0.108 1.00 50.94 101 LEU A N 1
ATOM 766 C CA . LEU A 1 101 ? -10.084 7.789 -0.859 1.00 50.94 101 LEU A CA 1
ATOM 767 C C . LEU A 1 101 ? -8.860 7.177 -0.156 1.00 50.94 101 LEU A C 1
ATOM 769 O O . LEU A 1 101 ? -7.919 6.802 -0.842 1.00 50.94 101 LEU A O 1
ATOM 773 N N . HIS A 1 102 ? -8.879 7.011 1.171 1.00 54.78 102 HIS A N 1
ATOM 774 C CA . HIS A 1 102 ? -7.812 6.357 1.944 1.00 54.78 102 HIS A CA 1
ATOM 775 C C . HIS A 1 102 ? -7.435 4.955 1.419 1.00 54.78 102 HIS A C 1
ATOM 777 O O . HIS A 1 102 ? -6.251 4.633 1.334 1.00 54.78 102 HIS A O 1
ATOM 783 N N . PHE A 1 103 ? -8.418 4.143 1.006 1.00 52.22 103 PHE A N 1
ATOM 784 C CA . PHE A 1 103 ? -8.156 2.812 0.442 1.00 52.22 103 PHE A CA 1
ATOM 785 C C . PHE A 1 103 ? -7.480 2.907 -0.936 1.00 52.22 103 PHE A C 1
ATOM 787 O O . PHE A 1 103 ? -6.489 2.226 -1.196 1.00 52.22 103 PHE A O 1
ATOM 794 N N . TRP A 1 104 ? -7.969 3.804 -1.798 1.00 52.16 104 TRP A N 1
ATOM 795 C CA . TRP A 1 104 ? -7.438 4.002 -3.150 1.00 52.16 104 TRP A CA 1
ATOM 796 C C . TRP A 1 104 ? -6.038 4.623 -3.141 1.00 52.16 104 TRP A C 1
ATOM 798 O O . TRP A 1 104 ? -5.141 4.123 -3.809 1.00 52.16 104 TRP A O 1
ATOM 808 N N . LEU A 1 105 ? -5.817 5.667 -2.342 1.00 55.91 105 LEU A N 1
ATOM 809 C CA . LEU A 1 105 ? -4.568 6.432 -2.329 1.00 55.91 105 LEU A CA 1
ATOM 810 C C . LEU A 1 105 ? -3.390 5.673 -1.712 1.00 55.91 105 LEU A C 1
ATOM 812 O O . LEU A 1 105 ? -2.254 5.917 -2.105 1.00 55.91 105 LEU A O 1
ATOM 816 N N . ILE A 1 106 ? -3.629 4.761 -0.764 1.00 62.97 106 ILE A N 1
ATOM 817 C CA . ILE A 1 106 ? -2.540 4.053 -0.071 1.00 62.97 106 ILE A CA 1
ATOM 818 C C . ILE A 1 106 ? -2.174 2.742 -0.769 1.00 62.97 106 ILE A C 1
ATOM 820 O O . ILE A 1 106 ? -0.998 2.385 -0.805 1.00 62.97 106 ILE A O 1
ATOM 824 N N . HIS A 1 107 ? -3.138 2.032 -1.361 1.00 70.56 107 HIS A N 1
ATOM 825 C CA . HIS A 1 107 ? -2.849 0.790 -2.086 1.00 70.56 107 HIS A CA 1
ATOM 826 C C . HIS A 1 107 ? -2.372 1.022 -3.524 1.00 70.56 107 HIS A C 1
ATOM 828 O O . HIS A 1 107 ? -1.627 0.195 -4.050 1.00 70.56 107 HIS A O 1
ATOM 834 N N . PHE A 1 108 ? -2.738 2.145 -4.149 1.00 82.06 108 PHE A N 1
ATOM 835 C CA . PHE A 1 108 ? -2.353 2.438 -5.530 1.00 82.06 108 PHE A CA 1
ATOM 836 C C . PHE A 1 108 ? -0.825 2.514 -5.738 1.00 82.06 108 PHE A C 1
ATOM 838 O O . PHE A 1 108 ? -0.321 1.758 -6.570 1.00 82.06 108 PHE A O 1
ATOM 845 N N . PRO A 1 109 ? -0.036 3.281 -4.954 1.00 89.69 109 PRO A N 1
ATOM 846 C CA . PRO A 1 109 ? 1.422 3.311 -5.115 1.00 89.69 109 PRO A CA 1
ATOM 847 C C . PRO A 1 109 ? 2.082 1.967 -4.802 1.00 89.69 109 PRO A C 1
ATOM 849 O O . PRO A 1 109 ? 3.083 1.622 -5.420 1.00 89.69 109 PRO A O 1
ATOM 852 N N . VAL A 1 110 ? 1.515 1.188 -3.869 1.00 89.62 110 VAL A N 1
ATOM 853 C CA . VAL A 1 110 ? 2.020 -0.150 -3.517 1.00 89.62 110 VAL A CA 1
ATOM 854 C C . VAL A 1 110 ? 2.012 -1.056 -4.744 1.00 89.62 110 VAL A C 1
ATOM 856 O O . VAL A 1 110 ? 3.029 -1.670 -5.056 1.00 89.62 110 VAL A O 1
ATOM 859 N N . ALA A 1 111 ? 0.889 -1.107 -5.466 1.00 91.44 111 ALA A N 1
ATOM 860 C CA . ALA A 1 111 ? 0.777 -1.911 -6.678 1.00 91.44 111 ALA A CA 1
ATOM 861 C C . ALA A 1 111 ? 1.771 -1.453 -7.756 1.00 91.44 111 ALA A C 1
ATOM 863 O O . ALA A 1 111 ? 2.424 -2.285 -8.380 1.00 91.44 111 ALA A O 1
ATOM 864 N N . LEU A 1 112 ? 1.941 -0.140 -7.934 1.00 95.31 112 LEU A N 1
ATOM 865 C CA . LEU A 1 112 ? 2.865 0.413 -8.926 1.00 95.31 112 LEU A CA 1
ATOM 866 C C . LEU A 1 112 ? 4.337 0.099 -8.607 1.00 95.31 112 LEU A C 1
ATOM 868 O O . LEU A 1 112 ? 5.072 -0.320 -9.501 1.00 95.31 112 LEU A O 1
ATOM 872 N N . PHE A 1 113 ? 4.758 0.229 -7.343 1.00 96.06 113 PHE A N 1
ATOM 873 C CA . PHE A 1 113 ? 6.113 -0.135 -6.907 1.00 96.06 113 PHE A CA 1
ATOM 874 C C . PHE A 1 113 ? 6.413 -1.624 -7.087 1.00 96.06 113 PHE A C 1
ATOM 876 O O . PHE A 1 113 ? 7.554 -1.974 -7.366 1.00 96.06 113 PHE A O 1
ATOM 883 N N . VAL A 1 114 ? 5.413 -2.497 -6.935 1.00 95.81 114 VAL A N 1
ATOM 884 C CA . VAL A 1 114 ? 5.574 -3.945 -7.141 1.00 95.81 114 VAL A CA 1
ATOM 885 C C . VAL A 1 114 ? 5.567 -4.305 -8.627 1.00 95.81 114 VAL A C 1
ATOM 887 O O . VAL A 1 114 ? 6.361 -5.137 -9.056 1.00 95.81 114 VAL A O 1
ATOM 890 N N . LEU A 1 115 ? 4.705 -3.683 -9.434 1.00 97.06 115 LEU A N 1
ATOM 891 C CA . LEU A 1 115 ? 4.604 -3.990 -10.862 1.00 97.06 115 LEU A CA 1
ATOM 892 C C . LEU A 1 115 ? 5.790 -3.455 -11.669 1.00 97.06 115 LEU A C 1
ATOM 894 O O . LEU A 1 115 ? 6.225 -4.130 -12.597 1.00 97.06 115 LEU A O 1
ATOM 898 N N . ALA A 1 116 ? 6.352 -2.295 -11.321 1.00 97.69 116 ALA A N 1
ATOM 899 C CA . ALA A 1 116 ? 7.506 -1.734 -12.026 1.00 97.69 116 ALA A CA 1
ATOM 900 C C . ALA A 1 116 ? 8.674 -2.737 -12.210 1.00 97.69 116 ALA A C 1
ATOM 902 O O . ALA A 1 116 ? 9.011 -3.034 -13.358 1.00 97.69 116 ALA A O 1
ATOM 903 N N . PRO A 1 117 ? 9.248 -3.353 -11.153 1.00 97.00 117 PRO A N 1
ATOM 904 C CA . PRO A 1 117 ? 10.320 -4.334 -11.319 1.00 97.00 117 PRO A CA 1
ATOM 905 C C . PRO A 1 117 ? 9.878 -5.588 -12.085 1.00 97.00 117 PRO A C 1
ATOM 907 O O . PRO A 1 117 ? 10.697 -6.168 -12.790 1.00 97.00 117 PRO A O 1
ATOM 910 N N . VAL A 1 118 ? 8.602 -5.992 -12.021 1.00 97.56 118 VAL A N 1
ATOM 911 C CA . VAL A 1 118 ? 8.082 -7.119 -12.822 1.00 97.56 118 VAL A CA 1
ATOM 912 C C . VAL A 1 118 ? 8.167 -6.799 -14.313 1.00 97.56 118 VAL A C 1
ATOM 914 O O . VAL A 1 118 ? 8.742 -7.571 -15.079 1.00 97.56 118 VAL A O 1
ATOM 917 N N . PHE A 1 119 ? 7.662 -5.635 -14.727 1.00 97.50 119 PHE A N 1
ATOM 918 C CA . PHE A 1 119 ? 7.773 -5.171 -16.111 1.00 97.50 119 PHE A CA 1
ATOM 919 C C . PHE A 1 119 ? 9.236 -5.022 -16.542 1.00 97.50 119 PHE A C 1
ATOM 921 O O . PHE A 1 119 ? 9.589 -5.359 -17.672 1.00 97.50 119 PHE A O 1
ATOM 928 N N . TYR A 1 120 ? 10.110 -4.590 -15.636 1.00 96.00 120 TYR A N 1
ATOM 929 C CA . TYR A 1 120 ? 11.529 -4.475 -15.930 1.00 96.00 120 TYR A CA 1
ATOM 930 C C . TYR A 1 120 ? 12.217 -5.835 -16.126 1.00 96.00 120 TYR A C 1
ATOM 932 O O . TYR A 1 120 ? 12.995 -6.002 -17.060 1.00 96.00 120 TYR A O 1
ATOM 940 N N . VAL A 1 121 ? 11.894 -6.845 -15.315 1.00 95.12 121 VAL A N 1
ATOM 941 C CA . VAL A 1 121 ? 12.393 -8.218 -15.509 1.00 95.12 121 VAL A CA 1
ATOM 942 C C . VAL A 1 121 ? 11.910 -8.791 -16.844 1.00 95.12 121 VAL A C 1
ATOM 944 O O . VAL A 1 121 ? 12.694 -9.403 -17.568 1.00 95.12 121 VAL A O 1
ATOM 947 N N . ILE A 1 122 ? 10.655 -8.526 -17.227 1.00 95.50 122 ILE A N 1
ATOM 948 C CA . ILE A 1 122 ? 10.143 -8.901 -18.553 1.00 95.50 122 ILE A CA 1
ATOM 949 C C . ILE A 1 122 ? 10.953 -8.207 -19.655 1.00 95.50 122 ILE A C 1
ATOM 951 O O . ILE A 1 122 ? 11.269 -8.840 -20.661 1.00 95.50 122 ILE A O 1
ATOM 955 N N . PHE A 1 123 ? 11.343 -6.941 -19.483 1.00 94.81 123 PHE A N 1
ATOM 956 C CA . PHE A 1 123 ? 12.256 -6.269 -20.410 1.00 94.81 123 PHE A CA 1
ATOM 957 C C . PHE A 1 123 ? 13.622 -6.965 -20.489 1.00 94.81 123 PHE A C 1
ATOM 959 O O . PHE A 1 123 ? 14.083 -7.230 -21.597 1.00 94.81 123 PHE A O 1
ATOM 966 N N . LEU A 1 124 ? 14.243 -7.311 -19.355 1.00 92.44 124 LEU A N 1
ATOM 967 C CA . LEU A 1 124 ? 15.536 -8.010 -19.337 1.00 92.44 124 LEU A CA 1
ATOM 968 C C . LEU A 1 124 ? 15.483 -9.350 -20.088 1.00 92.44 124 LEU A C 1
ATOM 970 O O . LEU A 1 124 ? 16.463 -9.736 -20.716 1.00 92.44 124 LEU A O 1
ATOM 974 N N . TYR A 1 125 ? 14.345 -10.042 -20.054 1.00 92.88 125 TYR A N 1
ATOM 975 C CA . TYR A 1 125 ? 14.157 -11.300 -20.775 1.00 92.88 125 TYR A CA 1
ATOM 976 C C . TYR A 1 125 ? 13.812 -11.096 -22.259 1.00 92.88 125 TYR A C 1
ATOM 978 O O . TYR A 1 125 ? 14.415 -11.704 -23.136 1.00 92.88 125 TYR A O 1
ATOM 986 N N . THR A 1 126 ? 12.843 -10.228 -22.559 1.00 93.56 126 THR A N 1
ATOM 987 C CA . THR A 1 126 ? 12.276 -10.077 -23.914 1.00 93.56 126 THR A CA 1
ATOM 988 C C . THR A 1 126 ? 13.022 -9.088 -24.802 1.00 93.56 126 THR A C 1
ATOM 990 O O . THR A 1 126 ? 12.767 -9.056 -26.004 1.00 93.56 126 THR A O 1
ATOM 993 N N . GLN A 1 127 ? 13.869 -8.230 -24.222 1.00 91.25 127 GLN A N 1
ATOM 994 C CA . GLN A 1 127 ? 14.545 -7.113 -24.896 1.00 91.25 127 GLN A CA 1
ATOM 995 C C . GLN A 1 127 ? 13.581 -6.112 -25.566 1.00 91.25 127 GLN A C 1
ATOM 997 O O . GLN A 1 127 ? 13.982 -5.296 -26.396 1.00 91.25 127 GLN A O 1
ATOM 1002 N N . ARG A 1 128 ? 12.284 -6.136 -25.220 1.00 93.38 128 ARG A N 1
ATOM 1003 C CA . ARG A 1 128 ? 11.286 -5.220 -25.787 1.00 93.38 128 ARG A CA 1
ATOM 1004 C C . ARG A 1 128 ? 11.191 -3.945 -24.957 1.00 93.38 128 ARG A C 1
ATOM 1006 O O . ARG A 1 128 ? 10.653 -3.942 -23.850 1.00 93.38 128 ARG A O 1
ATOM 1013 N N . TRP A 1 129 ? 11.604 -2.830 -25.552 1.00 90.81 129 TRP A N 1
ATOM 1014 C CA . TRP A 1 129 ? 11.585 -1.489 -24.949 1.00 90.81 129 TRP A CA 1
ATOM 1015 C C . TRP A 1 129 ? 10.223 -1.018 -24.434 1.00 90.81 129 TRP A C 1
ATOM 1017 O O . TRP A 1 129 ? 10.160 -0.145 -23.573 1.00 90.81 129 TRP A O 1
ATOM 1027 N N . ALA A 1 130 ? 9.121 -1.581 -24.934 1.00 95.50 130 ALA A N 1
ATOM 1028 C CA . ALA A 1 130 ? 7.792 -1.285 -24.410 1.00 95.50 130 ALA A CA 1
ATOM 1029 C C . ALA A 1 130 ? 7.675 -1.618 -22.911 1.00 95.50 130 ALA A C 1
ATOM 1031 O O . ALA A 1 130 ? 7.083 -0.841 -22.161 1.00 95.50 130 ALA A O 1
ATOM 1032 N N . PHE A 1 131 ? 8.276 -2.723 -22.457 1.00 95.88 131 PHE A N 1
ATOM 1033 C CA . PHE A 1 131 ? 8.230 -3.130 -21.052 1.00 95.88 131 PHE A CA 1
ATOM 1034 C C . PHE A 1 131 ? 9.131 -2.267 -20.164 1.00 95.88 131 PHE A C 1
ATOM 1036 O O . PHE A 1 131 ? 8.726 -1.921 -19.057 1.00 95.88 131 PHE A O 1
ATOM 1043 N N . GLU A 1 132 ? 10.295 -1.841 -20.664 1.00 93.75 132 GLU A N 1
ATOM 1044 C CA . GLU A 1 132 ? 11.171 -0.898 -19.956 1.00 93.75 132 GLU A CA 1
ATOM 1045 C C . GLU A 1 132 ? 10.463 0.438 -19.737 1.00 93.75 132 GLU A C 1
ATOM 1047 O O . GLU A 1 132 ? 10.344 0.896 -18.601 1.00 93.75 132 GLU A O 1
ATOM 1052 N N . ARG A 1 133 ? 9.890 1.006 -20.808 1.00 94.81 133 ARG A N 1
ATOM 1053 C CA . ARG A 1 133 ? 9.104 2.237 -20.716 1.00 94.81 133 ARG A CA 1
ATOM 1054 C C . ARG A 1 133 ? 7.940 2.060 -19.755 1.00 94.81 133 ARG A C 1
ATOM 1056 O O . ARG A 1 133 ? 7.701 2.935 -18.933 1.00 94.81 133 ARG A O 1
ATOM 1063 N N . THR A 1 134 ? 7.224 0.941 -19.817 1.00 97.12 134 THR A N 1
ATOM 1064 C CA . THR A 1 134 ? 6.112 0.676 -18.892 1.00 97.12 134 THR A CA 1
ATOM 1065 C C . THR A 1 134 ? 6.594 0.651 -17.441 1.00 97.12 134 THR A C 1
ATOM 1067 O O . THR A 1 134 ? 6.024 1.352 -16.609 1.00 97.12 134 THR A O 1
ATOM 1070 N N . SER A 1 135 ? 7.686 -0.062 -17.146 1.00 96.75 135 SER A N 1
ATOM 1071 C CA . SER A 1 135 ? 8.322 -0.054 -15.822 1.00 96.75 135 SER A CA 1
ATOM 1072 C C . SER A 1 135 ? 8.653 1.365 -15.359 1.00 96.75 135 SER A C 1
ATOM 1074 O O . SER A 1 135 ? 8.306 1.740 -14.240 1.00 96.75 135 SER A O 1
ATOM 1076 N N . PHE A 1 136 ? 9.282 2.169 -16.220 1.00 95.94 136 PHE A N 1
ATOM 1077 C CA . PHE A 1 136 ? 9.644 3.549 -15.904 1.00 95.94 136 PHE A CA 1
ATOM 1078 C C . PHE A 1 136 ? 8.422 4.406 -15.543 1.00 95.94 136 PHE A C 1
ATOM 1080 O O . PHE A 1 136 ? 8.427 5.056 -14.499 1.00 95.94 136 PHE A O 1
ATOM 1087 N N . HIS A 1 137 ? 7.357 4.381 -16.352 1.00 96.81 137 HIS A N 1
ATOM 1088 C CA . HIS A 1 137 ? 6.148 5.171 -16.084 1.00 96.81 137 HIS A CA 1
ATOM 1089 C C . HIS A 1 137 ? 5.427 4.710 -14.813 1.00 96.81 137 HIS A C 1
ATOM 1091 O O . HIS A 1 137 ? 5.009 5.549 -14.015 1.00 96.81 137 HIS A O 1
ATOM 1097 N N . LEU A 1 138 ? 5.316 3.393 -14.592 1.00 97.38 138 LEU A N 1
ATOM 1098 C CA . LEU A 1 138 ? 4.737 2.839 -13.365 1.00 97.38 138 LEU A CA 1
ATOM 1099 C C . LEU A 1 138 ? 5.527 3.301 -12.138 1.00 97.38 138 LEU A C 1
ATOM 1101 O O . LEU A 1 138 ? 4.938 3.772 -11.167 1.00 97.38 138 LEU A O 1
ATOM 1105 N N . PHE A 1 139 ? 6.857 3.220 -12.196 1.00 97.44 139 PHE A N 1
ATOM 1106 C CA . PHE A 1 139 ? 7.719 3.634 -11.096 1.00 97.44 139 PHE A CA 1
ATOM 1107 C C . PHE A 1 139 ? 7.650 5.143 -10.840 1.00 97.44 139 PHE A C 1
ATOM 1109 O O . PHE A 1 139 ? 7.515 5.565 -9.694 1.00 97.44 139 PHE A O 1
ATOM 1116 N N . ALA A 1 140 ? 7.682 5.966 -11.891 1.00 96.88 140 ALA A N 1
ATOM 1117 C CA . ALA A 1 140 ? 7.555 7.416 -11.773 1.00 96.88 140 ALA A CA 1
ATOM 1118 C C . ALA A 1 140 ? 6.207 7.816 -11.147 1.00 96.88 140 ALA A C 1
ATOM 1120 O O . ALA A 1 140 ? 6.171 8.633 -10.226 1.00 96.88 140 ALA A O 1
ATOM 1121 N N . ALA A 1 141 ? 5.111 7.185 -11.580 1.00 96.25 141 ALA A N 1
ATOM 1122 C CA . ALA A 1 141 ? 3.792 7.378 -10.985 1.00 96.25 141 ALA A CA 1
ATOM 1123 C C . ALA A 1 141 ? 3.746 6.920 -9.515 1.00 96.25 141 ALA A C 1
ATOM 1125 O O . ALA A 1 141 ? 3.148 7.603 -8.684 1.00 96.25 141 ALA A O 1
ATOM 1126 N N . ALA A 1 142 ? 4.416 5.814 -9.167 1.00 95.81 142 ALA A N 1
ATOM 1127 C CA . ALA A 1 142 ? 4.518 5.333 -7.789 1.00 95.81 142 ALA A CA 1
ATOM 1128 C C . ALA A 1 142 ? 5.233 6.347 -6.884 1.00 95.81 142 ALA A C 1
ATOM 1130 O O . ALA A 1 142 ? 4.720 6.695 -5.820 1.00 95.81 142 ALA A O 1
ATOM 1131 N N . VAL A 1 143 ? 6.388 6.857 -7.327 1.00 96.19 143 VAL A N 1
ATOM 1132 C CA . VAL A 1 143 ? 7.178 7.865 -6.602 1.00 96.19 143 VAL A CA 1
ATOM 1133 C C . VAL A 1 143 ? 6.390 9.160 -6.438 1.00 96.19 143 VAL A C 1
ATOM 1135 O O . VAL A 1 143 ? 6.378 9.722 -5.348 1.00 96.19 143 VAL A O 1
ATOM 1138 N N . PHE A 1 144 ? 5.684 9.604 -7.480 1.00 94.69 144 PHE A N 1
ATOM 1139 C CA . PHE A 1 144 ? 4.826 10.785 -7.407 1.00 94.69 144 PHE A CA 1
ATOM 1140 C C . PHE A 1 144 ? 3.662 10.609 -6.421 1.00 94.69 144 PHE A C 1
ATOM 1142 O O . PHE A 1 144 ? 3.348 11.522 -5.664 1.00 94.69 144 PHE A O 1
ATOM 1149 N N . ALA A 1 145 ? 3.026 9.437 -6.399 1.00 92.56 145 ALA A N 1
ATOM 1150 C CA . ALA A 1 145 ? 1.876 9.174 -5.538 1.00 92.56 145 ALA A CA 1
ATOM 1151 C C . ALA A 1 145 ? 2.263 8.887 -4.069 1.00 92.56 145 ALA A C 1
ATOM 1153 O O . ALA A 1 145 ? 1.453 9.085 -3.159 1.00 92.56 145 ALA A O 1
ATOM 1154 N N . ALA A 1 146 ? 3.499 8.448 -3.811 1.00 92.44 146 ALA A N 1
ATOM 1155 C CA . ALA A 1 146 ? 3.955 8.032 -2.486 1.00 92.44 146 ALA A CA 1
ATOM 1156 C C . ALA A 1 146 ? 3.865 9.129 -1.399 1.00 92.44 146 ALA A C 1
ATOM 1158 O O . ALA A 1 146 ? 3.360 8.814 -0.319 1.00 92.44 146 ALA A O 1
ATOM 1159 N N . PRO A 1 147 ? 4.253 10.404 -1.625 1.00 92.38 147 PRO A N 1
ATOM 1160 C CA . PRO A 1 147 ? 4.074 11.466 -0.632 1.00 92.38 147 PRO A CA 1
ATOM 1161 C C . PRO A 1 147 ? 2.618 11.625 -0.176 1.00 92.38 147 PRO A C 1
ATOM 1163 O O . PRO A 1 147 ? 2.351 11.740 1.019 1.00 92.38 147 PRO A O 1
ATOM 1166 N N . PHE A 1 148 ? 1.660 11.554 -1.105 1.00 88.69 148 PHE A N 1
ATOM 1167 C CA . PHE A 1 148 ? 0.230 11.642 -0.795 1.00 88.69 148 PHE A CA 1
ATOM 1168 C C . PHE A 1 148 ? -0.253 10.439 0.027 1.00 88.69 148 PHE A C 1
ATOM 1170 O O . PHE A 1 148 ? -1.043 10.593 0.963 1.00 88.69 148 PHE A O 1
ATOM 1177 N N . ALA A 1 149 ? 0.252 9.238 -0.265 1.00 86.75 149 ALA A N 1
ATOM 1178 C CA . ALA A 1 149 ? -0.037 8.043 0.525 1.00 86.75 149 ALA A CA 1
ATOM 1179 C C . ALA A 1 149 ? 0.525 8.134 1.955 1.00 86.75 149 ALA A C 1
ATOM 1181 O O . ALA A 1 149 ? -0.155 7.762 2.910 1.00 86.75 149 ALA A O 1
ATOM 1182 N N . VAL A 1 150 ? 1.733 8.678 2.125 1.00 88.19 150 VAL A N 1
ATOM 1183 C CA . VAL A 1 150 ? 2.345 8.877 3.449 1.00 88.19 150 VAL A CA 1
ATOM 1184 C C . VAL A 1 150 ? 1.564 9.907 4.265 1.00 88.19 150 VAL A C 1
ATOM 1186 O O . VAL A 1 150 ? 1.208 9.634 5.412 1.00 88.19 150 VAL A O 1
ATOM 1189 N N . LEU A 1 151 ? 1.237 11.057 3.669 1.00 86.00 151 LEU A N 1
ATOM 1190 C CA . LEU A 1 151 ? 0.469 12.116 4.331 1.00 86.00 151 LEU A CA 1
ATOM 1191 C C . LEU A 1 151 ? -0.932 11.640 4.728 1.00 86.00 151 LEU A C 1
ATOM 1193 O O . LEU A 1 151 ? -1.361 11.846 5.864 1.00 86.00 151 LEU A O 1
ATOM 1197 N N . SER A 1 152 ? -1.632 10.957 3.819 1.00 80.75 152 SER A N 1
ATOM 1198 C CA . SER A 1 152 ? -2.961 10.405 4.104 1.00 80.75 152 SER A CA 1
ATOM 1199 C C . SER A 1 152 ? -2.916 9.295 5.159 1.00 80.75 152 SER A C 1
ATOM 1201 O O . SER A 1 152 ? -3.782 9.253 6.032 1.00 80.75 152 SER A O 1
ATOM 1203 N N . GLY A 1 153 ? -1.891 8.437 5.142 1.00 80.00 153 GLY A N 1
ATOM 1204 C CA . GLY A 1 153 ? -1.666 7.423 6.171 1.00 80.00 153 GLY A CA 1
ATOM 1205 C C . GLY A 1 153 ? -1.409 8.028 7.554 1.00 80.00 153 GLY A C 1
ATOM 1206 O O . GLY A 1 153 ? -1.972 7.558 8.544 1.00 80.00 153 GLY A O 1
ATOM 1207 N N . TYR A 1 154 ? -0.617 9.101 7.627 1.00 82.88 154 TYR A N 1
ATOM 1208 C CA . TYR A 1 154 ? -0.375 9.837 8.869 1.00 82.88 154 TYR A CA 1
ATOM 1209 C C . TYR A 1 154 ? -1.647 10.516 9.392 1.00 82.88 154 TYR A C 1
ATOM 1211 O O . TYR A 1 154 ? -1.976 10.371 10.569 1.00 82.88 154 TYR A O 1
ATOM 1219 N N . ALA A 1 155 ? -2.401 11.198 8.524 1.00 79.31 155 ALA A N 1
ATOM 1220 C CA . ALA A 1 155 ? -3.664 11.835 8.895 1.00 79.31 155 ALA A CA 1
ATOM 1221 C C . ALA A 1 155 ? -4.681 10.812 9.425 1.00 79.31 155 ALA A C 1
ATOM 1223 O O . ALA A 1 155 ? -5.278 11.019 10.480 1.00 79.31 155 ALA A O 1
ATOM 1224 N N . ALA A 1 156 ? -4.829 9.674 8.739 1.00 71.75 156 ALA A N 1
ATOM 1225 C CA . ALA A 1 156 ? -5.695 8.587 9.184 1.00 71.75 156 ALA A CA 1
ATOM 1226 C C . ALA A 1 156 ? -5.253 8.026 10.544 1.00 71.75 156 ALA A C 1
ATOM 1228 O O . ALA A 1 156 ? -6.092 7.737 11.396 1.00 71.75 156 ALA A O 1
ATOM 1229 N N . TRP A 1 157 ? -3.947 7.891 10.778 1.00 73.44 157 TRP A N 1
ATOM 1230 C CA . TRP A 1 157 ? -3.444 7.455 12.076 1.00 73.44 157 TRP A CA 1
ATOM 1231 C C . TRP A 1 157 ? -3.761 8.469 13.181 1.00 73.44 157 TRP A C 1
ATOM 1233 O O . TRP A 1 157 ? -4.314 8.089 14.210 1.00 73.44 157 TRP A O 1
ATOM 1243 N N . TYR A 1 158 ? -3.483 9.752 12.955 1.00 74.19 158 TYR A N 1
ATOM 1244 C CA . TYR A 1 158 ? -3.726 10.808 13.938 1.00 74.19 158 TYR A CA 1
ATOM 1245 C C . TYR A 1 158 ? -5.205 10.889 14.343 1.00 74.19 158 TYR A C 1
ATOM 1247 O O . TYR A 1 158 ? -5.522 11.006 15.525 1.00 74.19 158 TYR A O 1
ATOM 1255 N N . LEU A 1 159 ? -6.120 10.753 13.378 1.00 67.06 159 LEU A N 1
ATOM 1256 C CA . LEU A 1 159 ? -7.562 10.784 13.636 1.00 67.06 159 LEU A CA 1
ATOM 1257 C C . LEU A 1 159 ? -8.059 9.582 14.452 1.00 67.06 159 LEU A C 1
ATOM 1259 O O . LEU A 1 159 ? -8.977 9.735 15.250 1.00 67.06 159 LEU A O 1
ATOM 1263 N N . ASN A 1 160 ? -7.467 8.401 14.262 1.00 66.50 160 ASN A N 1
ATOM 1264 C CA . ASN A 1 160 ? -7.909 7.177 14.937 1.00 66.50 160 ASN A CA 1
ATOM 1265 C C . ASN A 1 160 ? -7.195 6.921 16.273 1.00 66.50 160 ASN A C 1
ATOM 1267 O O . ASN A 1 160 ? -7.748 6.247 17.139 1.00 66.50 160 ASN A O 1
ATOM 1271 N N . TYR A 1 161 ? -5.969 7.426 16.441 1.00 65.06 161 TYR A N 1
ATOM 1272 C CA . TYR A 1 161 ? -5.088 7.050 17.554 1.00 65.06 161 TYR A CA 1
ATOM 1273 C C . TYR A 1 161 ? -4.487 8.238 18.320 1.00 65.06 161 TYR A C 1
ATOM 1275 O O . TYR A 1 161 ? -3.764 8.022 19.296 1.00 65.06 161 TYR A O 1
ATOM 1283 N N . GLY A 1 162 ? -4.766 9.483 17.918 1.00 71.25 162 GLY A N 1
ATOM 1284 C CA . GLY A 1 162 ? -4.244 10.678 18.582 1.00 71.25 162 GLY A CA 1
ATOM 1285 C C . GLY A 1 162 ? -2.713 10.710 18.588 1.00 71.25 162 GLY A C 1
ATOM 1286 O O . GLY A 1 162 ? -2.086 10.751 17.534 1.00 71.25 162 GLY A O 1
ATOM 1287 N N . THR A 1 163 ? -2.106 10.692 19.778 1.00 71.06 163 THR A N 1
ATOM 1288 C CA . THR A 1 163 ? -0.646 10.749 19.999 1.00 71.06 163 THR A CA 1
ATOM 1289 C C . THR A 1 163 ? -0.050 9.425 20.499 1.00 71.06 163 THR A C 1
ATOM 1291 O O . THR A 1 163 ? 1.062 9.400 21.021 1.00 71.06 163 THR A O 1
ATOM 1294 N N . ALA A 1 164 ? -0.762 8.299 20.370 1.00 66.88 164 ALA A N 1
ATOM 1295 C CA . ALA A 1 164 ? -0.319 7.010 20.905 1.00 66.88 164 ALA A CA 1
ATOM 1296 C C . ALA A 1 164 ? 0.839 6.389 20.093 1.00 66.88 164 ALA A C 1
ATOM 1298 O O . ALA A 1 164 ? 0.638 5.504 19.257 1.00 66.88 164 ALA A O 1
ATOM 1299 N N . PHE A 1 165 ? 2.073 6.826 20.341 1.00 71.94 165 PHE A N 1
ATOM 1300 C CA . PHE A 1 165 ? 3.253 6.361 19.613 1.00 71.94 165 PHE A CA 1
ATOM 1301 C C . PHE A 1 165 ? 3.632 4.915 19.962 1.00 71.94 165 PHE A C 1
ATOM 1303 O O . PHE A 1 165 ? 3.827 4.543 21.117 1.00 71.94 165 PHE A O 1
ATOM 1310 N N . THR A 1 166 ? 3.763 4.073 18.936 1.00 79.19 166 THR A N 1
ATOM 1311 C CA . THR A 1 166 ? 4.141 2.659 19.074 1.00 79.19 166 THR A CA 1
ATOM 1312 C C . THR A 1 166 ? 5.418 2.387 18.289 1.00 79.19 166 THR A C 1
ATOM 1314 O O . THR A 1 166 ? 5.692 3.064 17.299 1.00 79.19 166 THR A O 1
ATOM 1317 N N . ARG A 1 167 ? 6.189 1.356 18.661 1.00 80.00 167 ARG A N 1
ATOM 1318 C CA . ARG A 1 167 ? 7.386 0.960 17.888 1.00 80.00 167 ARG A CA 1
ATOM 1319 C C . ARG A 1 167 ? 7.060 0.682 16.411 1.00 80.00 167 ARG A C 1
ATOM 1321 O O . ARG A 1 167 ? 7.830 1.049 15.533 1.00 80.00 167 ARG A O 1
ATOM 1328 N N . ILE A 1 168 ? 5.890 0.098 16.137 1.00 80.00 168 ILE A N 1
ATOM 1329 C CA . ILE A 1 168 ? 5.405 -0.180 14.773 1.00 80.00 168 ILE A CA 1
ATOM 1330 C C . ILE A 1 168 ? 5.123 1.121 14.014 1.00 80.00 168 ILE A C 1
ATOM 1332 O O . ILE A 1 168 ? 5.395 1.202 12.820 1.00 80.00 168 ILE A O 1
ATOM 1336 N N . PHE A 1 169 ? 4.590 2.140 14.691 1.00 81.50 169 PHE A N 1
ATOM 1337 C CA . PHE A 1 169 ? 4.345 3.443 14.080 1.00 81.50 169 PHE A CA 1
ATOM 1338 C C . PHE A 1 169 ? 5.656 4.112 13.645 1.00 81.50 169 PHE A C 1
ATOM 1340 O O . PHE A 1 169 ? 5.785 4.471 12.478 1.00 81.50 169 PHE A O 1
ATOM 1347 N N . TYR A 1 170 ? 6.657 4.186 14.529 1.00 84.75 170 TYR A N 1
ATOM 1348 C CA . TYR A 1 170 ? 7.966 4.744 14.167 1.00 84.75 170 TYR A CA 1
ATOM 1349 C C . TYR A 1 170 ? 8.645 3.962 13.041 1.00 84.75 170 TYR A C 1
ATOM 1351 O O . TYR A 1 170 ? 9.161 4.570 12.107 1.00 84.75 170 TYR A O 1
ATOM 1359 N N . ALA A 1 171 ? 8.581 2.627 13.073 1.00 88.06 171 ALA A N 1
ATOM 1360 C CA . ALA A 1 171 ? 9.101 1.795 11.991 1.00 88.06 171 ALA A CA 1
ATOM 1361 C C . ALA A 1 171 ? 8.421 2.101 10.644 1.00 88.06 171 ALA A C 1
ATOM 1363 O O . ALA A 1 171 ? 9.097 2.169 9.621 1.00 88.06 171 ALA A O 1
ATOM 1364 N N . LYS A 1 172 ? 7.100 2.336 10.632 1.00 85.88 172 LYS A N 1
ATOM 1365 C CA . LYS A 1 172 ? 6.365 2.721 9.417 1.00 85.88 172 LYS A CA 1
ATOM 1366 C C . LYS A 1 172 ? 6.777 4.092 8.893 1.00 85.88 172 LYS A C 1
ATOM 1368 O O . LYS A 1 172 ? 6.970 4.226 7.692 1.00 85.88 172 LYS A O 1
ATOM 1373 N N . ILE A 1 173 ? 6.926 5.088 9.766 1.00 88.94 173 ILE A N 1
ATOM 1374 C CA . ILE A 1 173 ? 7.385 6.424 9.359 1.00 88.94 173 ILE A CA 1
ATOM 1375 C C . ILE A 1 173 ? 8.803 6.347 8.789 1.00 88.94 173 ILE A C 1
ATOM 1377 O O . ILE A 1 173 ? 9.056 6.873 7.709 1.00 88.94 173 ILE A O 1
ATOM 1381 N N . PHE A 1 174 ? 9.702 5.626 9.460 1.00 91.94 174 PHE A N 1
ATOM 1382 C CA . PHE A 1 174 ? 11.066 5.423 8.984 1.00 91.94 174 PHE A CA 1
ATOM 1383 C C . PHE A 1 174 ? 11.106 4.736 7.609 1.00 91.94 174 PHE A C 1
ATOM 1385 O O . PHE A 1 174 ? 11.728 5.259 6.685 1.00 91.94 174 PHE A O 1
ATOM 1392 N N . LEU A 1 175 ? 10.390 3.617 7.428 1.00 91.88 175 LEU A N 1
ATOM 1393 C CA . LEU A 1 175 ? 10.315 2.935 6.128 1.00 91.88 175 LEU A CA 1
ATOM 1394 C C . LEU A 1 175 ? 9.669 3.807 5.044 1.00 91.88 175 LEU A C 1
ATOM 1396 O O . LEU A 1 175 ? 10.085 3.737 3.892 1.00 91.88 175 LEU A O 1
ATOM 1400 N N . ALA A 1 176 ? 8.664 4.615 5.386 1.00 92.56 176 ALA A N 1
ATOM 1401 C CA . ALA A 1 176 ? 8.020 5.523 4.443 1.00 92.56 176 ALA A CA 1
ATOM 1402 C C . ALA A 1 176 ? 8.992 6.601 3.942 1.00 92.56 176 ALA A C 1
ATOM 1404 O O . ALA A 1 176 ? 9.074 6.839 2.740 1.00 92.56 176 ALA A O 1
ATOM 1405 N N . VAL A 1 177 ? 9.774 7.210 4.836 1.00 93.62 177 VAL A N 1
ATOM 1406 C CA . VAL A 1 177 ? 10.806 8.189 4.458 1.00 93.62 177 VAL A CA 1
ATOM 1407 C C . VAL A 1 177 ? 11.892 7.530 3.607 1.00 93.62 177 VAL A C 1
ATOM 1409 O O . VAL A 1 177 ? 12.260 8.064 2.561 1.00 93.62 177 VAL A O 1
ATOM 1412 N N . LEU A 1 178 ? 12.356 6.340 4.001 1.00 93.69 178 LEU A N 1
ATOM 1413 C CA . LEU A 1 178 ? 13.338 5.578 3.231 1.00 93.69 178 LEU A CA 1
ATOM 1414 C C . LEU A 1 178 ? 12.824 5.245 1.821 1.00 93.69 178 LEU A C 1
ATOM 1416 O O . LEU A 1 178 ? 13.570 5.385 0.856 1.00 93.69 178 LEU A O 1
ATOM 1420 N N . LEU A 1 179 ? 11.550 4.858 1.691 1.00 95.19 179 LEU A N 1
ATOM 1421 C CA . LEU A 1 179 ? 10.898 4.591 0.408 1.00 95.19 179 LEU A CA 1
ATOM 1422 C C . LEU A 1 179 ? 10.896 5.832 -0.496 1.00 95.19 179 LEU A C 1
ATOM 1424 O O . LEU A 1 179 ? 11.214 5.716 -1.678 1.00 95.19 179 LEU A O 1
ATOM 1428 N N . LEU A 1 180 ? 10.570 7.011 0.047 1.00 95.44 180 LEU A N 1
ATOM 1429 C CA . LEU A 1 180 ? 10.570 8.266 -0.713 1.00 95.44 180 LEU A CA 1
ATOM 1430 C C . LEU A 1 180 ? 11.972 8.623 -1.217 1.00 95.44 180 LEU A C 1
ATOM 1432 O O . LEU A 1 180 ? 12.133 8.959 -2.390 1.00 95.44 180 LEU A O 1
ATOM 1436 N N . ILE A 1 181 ? 12.987 8.496 -0.358 1.00 96.44 181 ILE A N 1
ATOM 1437 C CA . ILE A 1 181 ? 14.384 8.767 -0.719 1.00 96.44 181 ILE A CA 1
ATOM 1438 C C . ILE A 1 181 ? 14.861 7.767 -1.776 1.00 96.44 181 ILE A C 1
ATOM 1440 O O . ILE A 1 181 ? 15.348 8.173 -2.829 1.00 96.44 181 ILE A O 1
ATOM 1444 N N . ALA A 1 182 ? 14.687 6.465 -1.534 1.00 96.19 182 ALA A N 1
ATOM 1445 C CA . ALA A 1 182 ? 15.105 5.418 -2.462 1.00 96.19 182 ALA A CA 1
ATOM 1446 C C . ALA A 1 182 ? 14.401 5.550 -3.822 1.00 96.19 182 ALA A C 1
ATOM 1448 O O . ALA A 1 182 ? 15.042 5.434 -4.866 1.00 96.19 182 ALA A O 1
ATOM 1449 N N . GLY A 1 183 ? 13.100 5.857 -3.814 1.00 96.81 183 GLY A N 1
ATOM 1450 C CA . GLY A 1 183 ? 12.313 6.123 -5.013 1.00 96.81 183 GLY A CA 1
ATOM 1451 C C . GLY A 1 183 ? 12.846 7.311 -5.815 1.00 96.81 183 GLY A C 1
ATOM 1452 O O . GLY A 1 183 ? 13.094 7.182 -7.014 1.00 96.81 183 GLY A O 1
ATOM 1453 N N . ALA A 1 184 ? 13.091 8.445 -5.154 1.00 96.69 184 ALA A N 1
ATOM 1454 C CA . ALA A 1 184 ? 13.634 9.642 -5.792 1.00 96.69 184 ALA A CA 1
ATOM 1455 C C . ALA A 1 184 ? 15.045 9.413 -6.358 1.00 96.69 184 ALA A C 1
ATOM 1457 O O . ALA A 1 184 ? 15.320 9.801 -7.493 1.00 96.69 184 ALA A O 1
ATOM 1458 N N . VAL A 1 185 ? 15.923 8.739 -5.606 1.00 96.81 185 VAL A N 1
ATOM 1459 C CA . VAL A 1 185 ? 17.285 8.394 -6.048 1.00 96.81 185 VAL A CA 1
ATOM 1460 C C . VAL A 1 185 ? 17.246 7.469 -7.263 1.00 96.81 185 VAL A C 1
ATOM 1462 O O . VAL A 1 185 ? 17.946 7.720 -8.241 1.00 96.81 185 VAL A O 1
ATOM 1465 N N . CYS A 1 186 ? 16.400 6.438 -7.245 1.00 96.00 186 CYS A N 1
ATOM 1466 C CA . CYS A 1 186 ? 16.239 5.511 -8.363 1.00 96.00 186 CYS A CA 1
ATOM 1467 C C . CYS A 1 186 ? 15.704 6.213 -9.620 1.00 96.00 186 CYS A C 1
ATOM 1469 O O . CYS A 1 186 ? 16.262 6.044 -10.707 1.00 96.00 186 CYS A O 1
ATOM 1471 N N . LEU A 1 187 ? 14.683 7.065 -9.474 1.00 95.31 187 LEU A N 1
ATOM 1472 C CA . LEU A 1 187 ? 14.128 7.837 -10.585 1.00 95.31 187 LEU A CA 1
ATOM 1473 C C . LEU A 1 187 ? 15.167 8.812 -11.159 1.00 95.31 187 LEU A C 1
ATOM 1475 O O . LEU A 1 187 ? 15.358 8.873 -12.373 1.00 95.31 187 LEU A O 1
ATOM 1479 N N . ARG A 1 188 ? 15.895 9.527 -10.291 1.00 95.56 188 ARG A N 1
ATOM 1480 C CA . ARG A 1 188 ? 16.962 10.452 -10.695 1.00 95.56 188 ARG A CA 1
ATOM 1481 C C . ARG A 1 188 ? 18.091 9.728 -11.422 1.00 95.56 188 ARG A C 1
ATOM 1483 O O . ARG A 1 188 ? 18.550 10.212 -12.454 1.00 95.56 188 ARG A O 1
ATOM 1490 N N . TRP A 1 189 ? 18.521 8.579 -10.903 1.00 94.69 189 TRP A N 1
ATOM 1491 C CA . TRP A 1 189 ? 19.546 7.751 -11.530 1.00 94.69 189 TRP A CA 1
ATOM 1492 C C . TRP A 1 189 ? 19.103 7.311 -12.926 1.00 94.69 189 TRP A C 1
ATOM 1494 O O . TRP A 1 189 ? 19.847 7.510 -13.881 1.00 94.69 189 TRP A O 1
ATOM 1504 N N . ARG A 1 190 ? 17.867 6.821 -13.082 1.00 92.94 190 ARG A N 1
ATOM 1505 C CA . ARG A 1 190 ? 17.352 6.377 -14.384 1.00 92.94 190 ARG A CA 1
ATOM 1506 C C . ARG A 1 190 ? 17.273 7.495 -15.419 1.00 92.94 190 ARG A C 1
ATOM 1508 O O . ARG A 1 190 ? 17.549 7.245 -16.586 1.00 92.94 190 ARG A O 1
ATOM 1515 N N . VAL A 1 191 ? 16.897 8.708 -15.013 1.00 92.38 191 VAL A N 1
ATOM 1516 C CA . VAL A 1 191 ? 16.826 9.867 -15.922 1.00 92.38 191 VAL A CA 1
ATOM 1517 C C . VAL A 1 191 ? 18.217 10.287 -16.411 1.00 92.38 191 VAL A C 1
ATOM 1519 O O . VAL A 1 191 ? 18.353 10.730 -17.546 1.00 92.38 191 VAL A O 1
ATOM 1522 N N . ASN A 1 192 ? 19.250 10.128 -15.581 1.00 92.56 192 ASN A N 1
ATOM 1523 C CA . ASN A 1 192 ? 20.618 10.538 -15.915 1.00 92.56 192 ASN A CA 1
ATOM 1524 C C . ASN A 1 192 ? 21.448 9.470 -16.628 1.00 92.56 192 ASN A C 1
ATOM 1526 O O . ASN A 1 192 ? 22.463 9.803 -17.232 1.00 92.56 192 ASN A O 1
ATOM 1530 N N . ASN A 1 193 ? 21.067 8.200 -16.514 1.00 87.62 193 ASN A N 1
ATOM 1531 C CA . ASN A 1 193 ? 21.837 7.090 -17.057 1.00 87.62 193 ASN A CA 1
ATOM 1532 C C . ASN A 1 193 ? 21.058 6.470 -18.225 1.00 87.62 193 ASN A C 1
ATOM 1534 O O . ASN A 1 193 ? 20.008 5.859 -17.995 1.00 87.62 193 ASN A O 1
ATOM 1538 N N . PRO A 1 194 ? 21.524 6.630 -19.477 1.00 80.06 194 PRO A N 1
ATOM 1539 C CA . PRO A 1 194 ? 20.905 5.961 -20.610 1.00 80.06 194 PRO A CA 1
ATOM 1540 C C . PRO A 1 194 ? 21.060 4.443 -20.464 1.00 80.06 194 PRO A C 1
ATOM 1542 O O . PRO A 1 194 ? 22.122 3.940 -20.096 1.00 80.06 194 PRO A O 1
ATOM 1545 N N . MET A 1 195 ? 19.986 3.711 -20.754 1.00 83.25 195 MET A N 1
ATOM 1546 C CA . MET A 1 195 ? 19.992 2.249 -20.687 1.00 83.25 195 MET A CA 1
ATOM 1547 C C . MET A 1 195 ? 20.767 1.675 -21.871 1.00 83.25 195 MET A C 1
ATOM 1549 O O . MET A 1 195 ? 20.660 2.186 -22.988 1.00 83.25 195 MET A O 1
ATOM 1553 N N . SER A 1 196 ? 21.526 0.601 -21.643 1.00 76.62 196 SER A N 1
ATOM 1554 C CA . SER A 1 196 ? 22.255 -0.050 -22.734 1.00 76.62 196 SER A CA 1
ATOM 1555 C C . SER A 1 196 ? 21.283 -0.731 -23.690 1.00 76.62 196 SER A C 1
ATOM 1557 O O . SER A 1 196 ? 20.333 -1.386 -23.248 1.00 76.62 196 SER A O 1
ATOM 1559 N N . LEU A 1 197 ? 21.569 -0.626 -24.993 1.00 73.25 197 LEU A N 1
ATOM 1560 C CA . LEU A 1 197 ? 20.796 -1.280 -26.050 1.00 73.25 197 LEU A CA 1
ATOM 1561 C C . LEU A 1 197 ? 20.895 -2.809 -26.010 1.00 73.25 197 LEU A C 1
ATOM 1563 O O . LEU A 1 197 ? 20.002 -3.490 -26.506 1.00 73.25 197 LEU A O 1
ATOM 1567 N N . VAL A 1 198 ? 21.961 -3.330 -25.399 1.00 73.75 198 VAL A N 1
ATOM 1568 C CA . VAL A 1 198 ? 22.180 -4.760 -25.179 1.00 73.75 198 VAL A CA 1
ATOM 1569 C C . VAL A 1 198 ? 21.941 -5.054 -23.704 1.00 73.75 198 VAL A C 1
ATOM 1571 O O . VAL A 1 198 ? 22.602 -4.487 -22.829 1.00 73.75 198 VAL A O 1
ATOM 1574 N N . SER A 1 199 ? 20.975 -5.924 -23.419 1.00 77.19 199 SER A N 1
ATOM 1575 C CA . SER A 1 199 ? 20.642 -6.353 -22.065 1.00 77.19 199 SER A CA 1
ATOM 1576 C C . SER A 1 199 ? 20.792 -7.875 -21.935 1.00 77.19 199 SER A C 1
ATOM 1578 O O . SER A 1 199 ? 20.392 -8.592 -22.849 1.00 77.19 199 SER A O 1
ATOM 1580 N N . PRO A 1 200 ? 21.321 -8.400 -20.817 1.00 79.00 200 PRO A N 1
ATOM 1581 C CA . PRO A 1 200 ? 21.731 -7.688 -19.608 1.00 79.00 200 PRO A CA 1
ATOM 1582 C C . PRO A 1 200 ? 23.081 -6.970 -19.755 1.00 79.00 200 PRO A C 1
ATOM 1584 O O . PRO A 1 200 ? 24.032 -7.487 -20.328 1.00 79.00 200 PRO A O 1
ATOM 1587 N N . SER A 1 201 ? 23.166 -5.769 -19.186 1.00 86.06 201 SER A N 1
ATOM 1588 C CA . SER A 1 201 ? 24.400 -4.990 -19.029 1.00 86.06 201 SER A CA 1
ATOM 1589 C C . SER A 1 201 ? 24.510 -4.495 -17.587 1.00 86.06 201 SER A C 1
ATOM 1591 O O . SER A 1 201 ? 23.509 -4.473 -16.866 1.00 86.06 201 SER A O 1
ATOM 1593 N N . GLY A 1 202 ? 25.704 -4.073 -17.161 1.00 88.12 202 GLY A N 1
ATOM 1594 C CA . GLY A 1 202 ? 25.930 -3.542 -15.809 1.00 88.12 202 GLY A CA 1
ATOM 1595 C C . GLY A 1 202 ? 24.906 -2.473 -15.385 1.00 88.12 202 GLY A C 1
ATOM 1596 O O . GLY A 1 202 ? 24.253 -2.657 -14.356 1.00 88.12 202 GLY A O 1
ATOM 1597 N N . PRO A 1 203 ? 24.674 -1.413 -16.187 1.00 88.38 203 PRO A N 1
ATOM 1598 C CA . PRO A 1 203 ? 23.647 -0.409 -15.898 1.00 88.38 203 PRO A CA 1
ATOM 1599 C C . PRO A 1 203 ? 22.232 -0.996 -15.806 1.00 88.38 203 PRO A C 1
ATOM 1601 O O . PRO A 1 203 ? 21.468 -0.633 -14.912 1.00 88.38 203 PRO A O 1
ATOM 1604 N N . ASN A 1 204 ? 21.888 -1.948 -16.680 1.00 89.88 204 ASN A N 1
ATOM 1605 C CA . ASN A 1 204 ? 20.554 -2.544 -16.687 1.00 89.88 204 ASN A CA 1
ATOM 1606 C C . ASN A 1 204 ? 20.301 -3.390 -15.428 1.00 89.88 204 ASN A C 1
ATOM 1608 O O . ASN A 1 204 ? 19.201 -3.335 -14.879 1.00 89.88 204 ASN A O 1
ATOM 1612 N N . LEU A 1 205 ? 21.306 -4.135 -14.955 1.00 91.88 205 LEU A N 1
ATOM 1613 C CA . LEU A 1 205 ? 21.232 -4.923 -13.719 1.00 91.88 205 LEU A CA 1
ATOM 1614 C C . LEU A 1 205 ? 21.229 -4.034 -12.471 1.00 91.88 205 LEU A C 1
ATOM 1616 O O . LEU A 1 205 ? 20.453 -4.285 -11.549 1.00 91.88 205 LEU A O 1
ATOM 1620 N N . MET A 1 206 ? 22.034 -2.966 -12.466 1.00 92.44 206 MET A N 1
ATOM 1621 C CA . MET A 1 206 ? 22.032 -1.965 -11.397 1.00 92.44 206 MET A CA 1
ATOM 1622 C C . MET A 1 206 ? 20.639 -1.353 -11.237 1.00 92.44 206 MET A C 1
ATOM 1624 O O . MET A 1 206 ? 20.095 -1.335 -10.135 1.00 92.44 206 MET A O 1
ATOM 1628 N N . TYR A 1 207 ? 20.015 -0.929 -12.339 1.00 93.81 207 TYR A N 1
ATOM 1629 C CA . TYR A 1 207 ? 18.667 -0.371 -12.288 1.00 93.81 207 TYR A CA 1
ATOM 1630 C C . TYR A 1 207 ? 17.636 -1.379 -11.764 1.00 93.81 207 TYR A C 1
ATOM 1632 O O . TYR A 1 207 ? 16.800 -1.022 -10.934 1.00 93.81 207 TYR A O 1
ATOM 1640 N N . ALA A 1 208 ? 17.734 -2.651 -12.170 1.00 94.50 208 ALA A N 1
ATOM 1641 C CA . ALA A 1 208 ? 16.872 -3.720 -11.660 1.00 94.50 208 ALA A CA 1
ATOM 1642 C C . ALA A 1 208 ? 16.970 -3.850 -10.130 1.00 94.50 208 ALA A C 1
ATOM 1644 O O . ALA A 1 208 ? 15.954 -3.918 -9.438 1.00 94.50 208 ALA A O 1
ATOM 1645 N N . ALA A 1 209 ? 18.198 -3.844 -9.601 1.00 94.62 209 ALA A N 1
ATOM 1646 C CA . ALA A 1 209 ? 18.452 -3.917 -8.167 1.00 94.62 209 ALA A CA 1
ATOM 1647 C C . ALA A 1 209 ? 17.906 -2.682 -7.432 1.00 94.62 209 ALA A C 1
ATOM 1649 O O . ALA A 1 209 ? 17.274 -2.813 -6.383 1.00 94.62 209 ALA A O 1
ATOM 1650 N N . MET A 1 210 ? 18.078 -1.487 -8.006 1.00 95.38 210 MET A N 1
ATOM 1651 C CA . MET A 1 210 ? 17.531 -0.251 -7.443 1.00 95.38 210 MET A CA 1
ATOM 1652 C C . MET A 1 210 ? 15.998 -0.258 -7.387 1.00 95.38 210 MET A C 1
ATOM 1654 O O . MET A 1 210 ? 15.442 0.231 -6.409 1.00 95.38 210 MET A O 1
ATOM 1658 N N . LEU A 1 211 ? 15.312 -0.831 -8.384 1.00 96.00 211 LEU A N 1
ATOM 1659 C CA . LEU A 1 211 ? 13.848 -0.975 -8.388 1.00 96.00 211 LEU A CA 1
ATOM 1660 C C . LEU A 1 211 ? 13.347 -1.958 -7.316 1.00 96.00 211 LEU A C 1
ATOM 1662 O O . LEU A 1 211 ? 12.266 -1.764 -6.756 1.00 96.00 211 LEU A O 1
ATOM 1666 N N . ALA A 1 212 ? 14.127 -2.997 -7.001 1.00 95.12 212 ALA A N 1
ATOM 1667 C CA . ALA A 1 212 ? 13.753 -3.999 -6.005 1.00 95.12 212 ALA A CA 1
ATOM 1668 C C . ALA A 1 212 ? 13.690 -3.424 -4.577 1.00 95.12 212 ALA A C 1
ATOM 1670 O O . ALA A 1 212 ? 12.847 -3.845 -3.785 1.00 95.12 212 ALA A O 1
ATOM 1671 N N . VAL A 1 213 ? 14.534 -2.439 -4.246 1.00 94.81 213 VAL A N 1
ATOM 1672 C CA . VAL A 1 213 ? 14.601 -1.861 -2.891 1.00 94.81 213 VAL A CA 1
ATOM 1673 C C . VAL A 1 213 ? 13.277 -1.183 -2.480 1.00 94.81 213 VAL A C 1
ATOM 1675 O O . VAL A 1 213 ? 12.702 -1.588 -1.464 1.00 94.81 213 VAL A O 1
ATOM 1678 N N . PRO A 1 214 ? 12.715 -0.225 -3.249 1.00 94.56 214 PRO A N 1
ATOM 1679 C CA . PRO A 1 214 ? 11.386 0.335 -2.992 1.00 94.56 214 PRO A CA 1
ATOM 1680 C C . PRO A 1 214 ? 10.265 -0.712 -2.981 1.00 94.56 214 PRO A C 1
ATOM 1682 O O . PRO A 1 214 ? 9.361 -0.636 -2.147 1.00 94.56 214 PRO A O 1
ATOM 1685 N N . ALA A 1 215 ? 10.330 -1.711 -3.868 1.00 94.44 215 ALA A N 1
ATOM 1686 C CA . ALA A 1 215 ? 9.324 -2.769 -3.951 1.00 94.44 215 ALA A CA 1
ATOM 1687 C C . ALA A 1 215 ? 9.278 -3.623 -2.672 1.00 94.44 215 ALA A C 1
ATOM 1689 O O . ALA A 1 215 ? 8.209 -3.874 -2.116 1.00 94.44 215 ALA A O 1
ATOM 1690 N N . VAL A 1 216 ? 10.437 -4.018 -2.142 1.00 94.06 216 VAL A N 1
ATOM 1691 C CA . VAL A 1 216 ? 10.517 -4.754 -0.873 1.00 94.06 216 VAL A CA 1
ATOM 1692 C C . VAL A 1 216 ? 10.075 -3.871 0.295 1.00 94.06 216 VAL A C 1
ATOM 1694 O O . VAL A 1 216 ? 9.279 -4.307 1.130 1.00 94.06 216 VAL A O 1
ATOM 1697 N N . ALA A 1 217 ? 10.523 -2.612 0.339 1.00 92.81 217 ALA A N 1
ATOM 1698 C CA . ALA A 1 217 ? 10.147 -1.678 1.398 1.00 92.81 217 ALA A CA 1
ATOM 1699 C C . ALA A 1 217 ? 8.623 -1.479 1.483 1.00 92.81 217 ALA A C 1
ATOM 1701 O O . ALA A 1 217 ? 8.059 -1.499 2.582 1.00 92.81 217 ALA A O 1
ATOM 1702 N N . VAL A 1 218 ? 7.935 -1.355 0.341 1.00 91.44 218 VAL A N 1
ATOM 1703 C CA . VAL A 1 218 ? 6.478 -1.166 0.324 1.00 91.44 218 VAL A CA 1
ATOM 1704 C C . VAL A 1 218 ? 5.712 -2.422 0.760 1.00 91.44 218 VAL A C 1
ATOM 1706 O O . VAL A 1 218 ? 4.693 -2.317 1.446 1.00 91.44 218 VAL A O 1
ATOM 1709 N N . VAL A 1 219 ? 6.228 -3.619 0.457 1.00 90.69 219 VAL A N 1
ATOM 1710 C CA . VAL A 1 219 ? 5.660 -4.885 0.950 1.00 90.69 219 VAL A CA 1
ATOM 1711 C C . VAL A 1 219 ? 5.814 -4.994 2.468 1.00 90.69 219 VAL A C 1
ATOM 1713 O O . VAL A 1 219 ? 4.854 -5.340 3.160 1.00 90.69 219 VAL A O 1
ATOM 1716 N N . ILE A 1 220 ? 6.980 -4.636 3.017 1.00 90.94 220 ILE A N 1
ATOM 1717 C CA . ILE A 1 220 ? 7.195 -4.626 4.472 1.00 90.94 220 ILE A CA 1
ATOM 1718 C C . ILE A 1 220 ? 6.244 -3.627 5.146 1.00 90.94 220 ILE A C 1
ATOM 1720 O O . ILE A 1 220 ? 5.600 -3.974 6.139 1.00 90.94 220 ILE A O 1
ATOM 1724 N N . LEU A 1 221 ? 6.084 -2.420 4.588 1.00 87.12 221 LEU A N 1
ATOM 1725 C CA . LEU A 1 221 ? 5.109 -1.430 5.066 1.00 87.12 221 LEU A CA 1
ATOM 1726 C C . LEU A 1 221 ? 3.681 -1.997 5.098 1.00 87.12 221 LEU A C 1
ATOM 1728 O O . LEU A 1 221 ? 2.988 -1.860 6.113 1.00 87.12 221 LEU A O 1
ATOM 1732 N N . ALA A 1 222 ? 3.257 -2.678 4.029 1.00 83.00 222 ALA A N 1
ATOM 1733 C CA . ALA A 1 222 ? 1.941 -3.308 3.947 1.00 83.00 222 ALA A CA 1
ATOM 1734 C C . ALA A 1 222 ? 1.761 -4.417 5.004 1.00 83.00 222 ALA A C 1
ATOM 1736 O O . ALA A 1 222 ? 0.714 -4.498 5.657 1.00 83.00 222 ALA A O 1
ATOM 1737 N N . CYS A 1 223 ? 2.792 -5.233 5.241 1.00 82.56 223 CYS A N 1
ATOM 1738 C CA . CYS A 1 223 ? 2.793 -6.267 6.277 1.00 82.56 223 CYS A CA 1
ATOM 1739 C C . CYS A 1 223 ? 2.710 -5.671 7.690 1.00 82.56 223 CYS A C 1
ATOM 1741 O O . CYS A 1 223 ? 1.865 -6.091 8.483 1.00 82.56 223 CYS A O 1
ATOM 1743 N N . LEU A 1 224 ? 3.508 -4.643 8.001 1.00 80.56 224 LEU A N 1
ATOM 1744 C CA . LEU A 1 224 ? 3.427 -3.911 9.273 1.00 80.56 224 LEU A CA 1
ATOM 1745 C C . LEU A 1 224 ? 2.046 -3.263 9.476 1.00 80.56 224 LEU A C 1
ATOM 1747 O O . LEU A 1 224 ? 1.584 -3.113 10.609 1.00 80.56 224 LEU A O 1
ATOM 1751 N N . GLY A 1 225 ? 1.369 -2.899 8.381 1.00 69.38 225 GLY A N 1
ATOM 1752 C CA . GLY A 1 225 ? -0.057 -2.568 8.327 1.00 69.38 225 GLY A CA 1
ATOM 1753 C C . GLY A 1 225 ? -0.923 -3.597 9.050 1.00 69.38 225 GLY A C 1
ATOM 1754 O O . GLY A 1 225 ? -1.580 -3.267 10.033 1.00 69.38 225 GLY A O 1
ATOM 1755 N N . LYS A 1 226 ? -0.852 -4.851 8.598 1.00 66.00 226 LYS A N 1
ATOM 1756 C CA . LYS A 1 226 ? -1.662 -5.971 9.101 1.00 66.00 226 LYS A CA 1
ATOM 1757 C C . LYS A 1 226 ? -1.242 -6.448 10.495 1.00 66.00 226 LYS A C 1
ATOM 1759 O O . LYS A 1 226 ? -2.100 -6.763 11.316 1.00 66.00 226 LYS A O 1
ATOM 1764 N N . TYR A 1 227 ? 0.059 -6.490 10.790 1.00 58.53 227 TYR A N 1
ATOM 1765 C CA . TYR A 1 227 ? 0.562 -6.957 12.092 1.00 58.53 227 TYR A CA 1
ATOM 1766 C C . TYR A 1 227 ? 0.211 -6.015 13.249 1.00 58.53 227 TYR A C 1
ATOM 1768 O O . TYR A 1 227 ? -0.076 -6.490 14.347 1.00 58.53 227 TYR A O 1
ATOM 1776 N N . GLY A 1 228 ? 0.177 -4.699 13.009 1.00 55.81 228 GLY A N 1
ATOM 1777 C CA . GLY A 1 228 ? -0.256 -3.723 14.015 1.00 55.81 228 GLY A CA 1
ATOM 1778 C C . GLY A 1 228 ? -1.717 -3.887 14.450 1.00 55.81 228 GLY A C 1
ATOM 1779 O O . GLY A 1 228 ? -2.046 -3.513 15.569 1.00 55.81 228 GLY A O 1
ATOM 1780 N N . ILE A 1 229 ? -2.557 -4.484 13.595 1.00 49.72 229 ILE A N 1
ATOM 1781 C CA . ILE A 1 229 ? -3.977 -4.760 13.863 1.00 49.72 229 ILE A CA 1
ATOM 1782 C C . ILE A 1 229 ? -4.153 -6.068 14.658 1.00 49.72 229 ILE A C 1
ATOM 1784 O O . ILE A 1 229 ? -5.088 -6.183 15.434 1.00 49.72 229 ILE A O 1
ATOM 1788 N N . ARG A 1 230 ? -3.262 -7.060 14.488 1.00 37.38 230 ARG A N 1
ATOM 1789 C CA . ARG A 1 230 ? -3.418 -8.417 15.060 1.00 37.38 230 ARG A CA 1
ATOM 1790 C C . ARG A 1 230 ? -2.793 -8.640 16.441 1.00 37.38 230 ARG A C 1
ATOM 1792 O O . ARG A 1 230 ? -3.094 -9.647 17.068 1.00 37.38 230 ARG A O 1
ATOM 1799 N N . ARG A 1 231 ? -1.878 -7.776 16.893 1.00 37.34 231 ARG A N 1
ATOM 1800 C CA . ARG A 1 231 ? -1.187 -7.912 18.197 1.00 37.34 231 ARG A CA 1
ATOM 1801 C C . ARG A 1 231 ? -1.740 -6.987 19.288 1.00 37.34 231 ARG A C 1
ATOM 1803 O O . ARG A 1 231 ? -1.021 -6.691 20.242 1.00 37.34 231 ARG A O 1
ATOM 1810 N N . ARG A 1 232 ? -2.967 -6.495 19.140 1.00 43.34 232 ARG A N 1
ATOM 1811 C CA . ARG A 1 232 ? -3.632 -5.682 20.161 1.00 43.34 232 ARG A CA 1
ATOM 1812 C C . ARG A 1 232 ? -5.059 -6.137 20.349 1.00 43.34 232 ARG A C 1
ATOM 1814 O O . ARG A 1 232 ? -5.744 -6.266 19.315 1.00 43.34 232 ARG A O 1
#

Secondary structure (DSSP, 8-state):
--EE-HHHHHHTBSGGG--BEEEETTEEEE-TT-GGGGGGEETTEESSSB-HHHHTTSSS-GGGGTTSEEEEEE-S-TT---SS-TTS-SSHHHHHHH-THHHHHHHHHHHHHHHHHHHHHHHHHH--HHHHHHHHHHHHHHHHHHHHHHHHHHHHHHHHHTT---HHHHHHHHHHHHHHHHHHHHHHHHHHSPPPSSSS-HHHHHHHHHHHHHHHHHHHHHHHHHHHHH--

Sequence (232 aa):
MDKMDPVRLAGNSGQNGKKTYVAVDGKVYDISASHAWKDGRHFTHSAGMDLTEAMKIAPHRADVLQKYSVIAEAGIAPDSGRLDAYNIDAGLKGFLRKLRLHFWLIHFPVALFVLAPVFYVIFLYTQRWAFERTSFHLFAAAVFAAPFAVLSGYAAWYLNYGTAFTRIFYAKIFLAVLLLIAGAVCLRWRVNNPMSLVSPSGPNLMYAAMLAVPAVAVVILACLGKYGIRRR